Protein AF-A0AAE9DRL1-F1 (afdb_monomer)

Sequence (197 aa):
MSTELSPGSKYTLPNSNISITAVGLTSPPLQVHSSTFISDKRVEKVFKKDAEDFNCQFDQSLCKFEGFATEVNCQCRNLKMKDYKKKNLLPMKGIHHEVRIINNHIATVAVQDTLVALQVEIRNSTISRMTTVQKCEARQQGDLIGCQSCFEGGSVSIQCSAKKPMKALLHCRVFDTILQCDPFGPVRTHQPNQDRP

Foldseek 3Di:
DDPDQDAPDWDDDPPFQKIKHFPDKDDDDDPDDDDDDDDPDDDDDQPVVCVVVVVDDDDPPQWDWDDDDPDIDIDGPDDDVVVVCVPDDPQDDFQQWTFHADPNDTDIGGPADMDTDMDMDGPPDDDDDDDDDWDKDKDWDDDWDDDAPDRRAIKTKIFIATCAWDWDWDDDPVDIGIDTHHNVRPIDIHGDDDDDD

pLDDT: mean 74.64, std 12.39, range [31.33, 89.69]

Secondary structure (DSSP, 8-state):
------BT-EEEPTTSSEEEEEEEEEPPPP---------SS--SSS-HHHHHTT-S---TTSEEEEEETTEEEEEE----HHHHHHHSPSSEE-SSEEEEEETTEEEEEE-SPPEEEEEEEESS-----------EEEEEEEEEEE-SSSSS-EEEEEEEEESS-EEEEEE-SS-EEEEEEBTT--EEEE-------

Solvent-accessible surface area (backbone atoms only — not comparable to full-atom values): 12804 Å² total; per-residue (Å²): 135,85,88,76,77,48,76,74,45,78,45,67,46,84,100,53,59,39,31,43,23,32,72,41,77,52,62,78,83,79,90,77,73,94,79,86,85,88,66,97,65,93,78,82,97,67,56,72,61,31,69,74,70,62,70,63,93,72,68,81,81,45,49,48,78,50,77,54,97,95,44,73,48,77,52,62,77,74,80,62,64,70,59,53,56,70,76,65,48,80,68,38,69,40,78,51,33,34,39,34,78,53,96,93,36,86,41,79,42,78,72,59,84,65,49,72,44,71,47,77,50,66,56,97,66,84,88,80,86,85,79,81,90,78,69,70,52,75,43,80,47,82,67,80,46,74,44,83,85,47,73,66,30,26,33,32,30,36,29,20,28,14,91,54,78,43,78,44,80,47,79,51,101,85,50,75,49,78,44,71,20,28,66,81,31,63,75,40,79,42,59,55,81,69,83,80,134

Structure (mmCIF, N/CA/C/O backbone):
data_AF-A0AAE9DRL1-F1
#
_entry.id   AF-A0AAE9DRL1-F1
#
loop_
_atom_site.group_PDB
_atom_site.id
_atom_site.type_symbol
_atom_site.label_atom_id
_atom_site.label_alt_id
_atom_site.label_comp_id
_atom_site.label_asym_id
_atom_site.label_entity_id
_atom_site.label_seq_id
_atom_site.pdbx_PDB_ins_code
_atom_site.Cartn_x
_atom_site.Cartn_y
_atom_site.Cartn_z
_atom_site.occupancy
_atom_site.B_iso_or_equiv
_atom_site.auth_seq_id
_atom_site.auth_comp_id
_atom_site.auth_asym_id
_atom_site.auth_atom_id
_atom_site.pdbx_PDB_model_num
ATOM 1 N N . MET A 1 1 ? 4.418 -0.957 31.026 1.00 31.33 1 MET A N 1
ATOM 2 C CA . MET A 1 1 ? 3.551 -2.149 30.916 1.00 31.33 1 MET A CA 1
ATOM 3 C C . MET A 1 1 ? 2.879 -2.087 29.557 1.00 31.33 1 MET A C 1
ATOM 5 O O . MET A 1 1 ? 2.081 -1.180 29.363 1.00 31.33 1 MET A O 1
ATOM 9 N N . SER A 1 2 ? 3.258 -2.933 28.595 1.00 34.66 2 SER A N 1
ATOM 10 C CA . SER A 1 2 ? 2.524 -3.007 27.328 1.00 34.66 2 SER A CA 1
ATOM 11 C C . SER A 1 2 ? 1.304 -3.911 27.519 1.00 34.66 2 SER A C 1
ATOM 13 O O . SER A 1 2 ? 1.403 -5.036 28.002 1.00 34.66 2 SER A O 1
ATOM 15 N N . THR A 1 3 ? 0.127 -3.382 27.205 1.00 53.88 3 THR A N 1
ATOM 16 C CA . THR A 1 3 ? -1.128 -4.130 27.072 1.00 53.88 3 THR A CA 1
ATOM 17 C C . THR A 1 3 ? -1.180 -4.738 25.676 1.00 53.88 3 THR A C 1
ATOM 19 O O . THR A 1 3 ? -1.964 -4.307 24.832 1.00 53.88 3 THR A O 1
ATOM 22 N N . GLU A 1 4 ? -0.289 -5.684 25.390 1.00 57.06 4 GLU A N 1
ATOM 23 C CA . GLU A 1 4 ? -0.370 -6.444 24.144 1.00 57.06 4 GLU A CA 1
ATOM 24 C C . GLU A 1 4 ? -1.363 -7.593 24.320 1.00 57.06 4 GLU A C 1
ATOM 26 O O . GLU A 1 4 ? -1.142 -8.531 25.085 1.00 57.06 4 GLU A O 1
ATOM 31 N N . LEU A 1 5 ? -2.496 -7.491 23.623 1.00 60.03 5 LEU A N 1
ATOM 32 C CA . LEU A 1 5 ? -3.467 -8.572 23.506 1.00 60.03 5 LEU A CA 1
ATOM 33 C C . LEU A 1 5 ? -2.967 -9.541 22.433 1.00 60.03 5 LEU A C 1
ATOM 35 O O . LEU A 1 5 ? -3.101 -9.276 21.239 1.00 60.03 5 LEU A O 1
ATOM 39 N N . SER A 1 6 ? -2.379 -10.659 22.852 1.00 68.94 6 SER A N 1
ATOM 40 C CA . SER A 1 6 ? -2.062 -11.764 21.947 1.00 68.94 6 SER A CA 1
ATOM 41 C C . SER A 1 6 ? -3.315 -12.610 21.673 1.00 6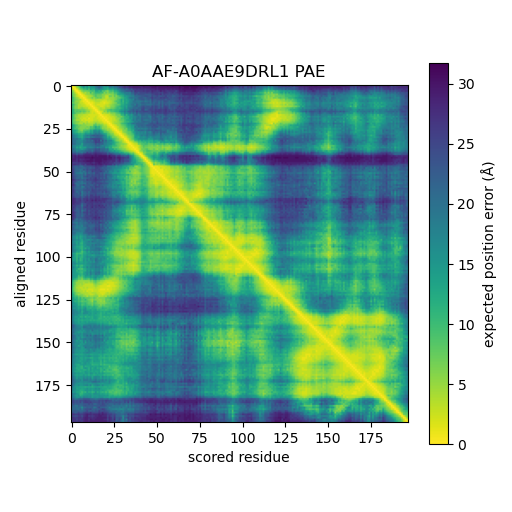8.94 6 SER A C 1
ATOM 43 O O . SER A 1 6 ? -4.121 -12.822 22.588 1.00 68.94 6 SER A O 1
ATOM 45 N N . PRO A 1 7 ? -3.518 -13.095 20.431 1.00 71.12 7 PRO A N 1
ATOM 46 C CA . PRO A 1 7 ? -4.640 -13.974 20.116 1.00 71.12 7 PRO A CA 1
ATOM 47 C C . PRO A 1 7 ? -4.681 -15.197 21.042 1.00 71.12 7 PRO A C 1
ATOM 49 O O . PRO A 1 7 ? -3.664 -15.852 21.255 1.00 71.12 7 PRO A O 1
ATOM 52 N N . GLY A 1 8 ? -5.854 -15.492 21.602 1.00 73.12 8 GLY A N 1
ATOM 53 C CA . GLY A 1 8 ? -6.079 -16.605 22.530 1.00 73.12 8 GLY A CA 1
ATOM 54 C C . GLY A 1 8 ? -5.712 -16.332 23.994 1.00 73.12 8 GLY A C 1
ATOM 55 O O . GLY A 1 8 ? -6.096 -17.115 24.861 1.00 73.12 8 GLY A O 1
ATOM 56 N N . SER A 1 9 ? -5.039 -15.221 24.305 1.00 81.19 9 SER A N 1
ATOM 57 C CA . SER A 1 9 ? -4.687 -14.868 25.685 1.00 81.19 9 SER A CA 1
ATOM 58 C C . SER A 1 9 ? -5.809 -14.092 26.370 1.00 81.19 9 SER A C 1
ATOM 60 O O . SER A 1 9 ? -6.255 -13.047 25.889 1.00 81.19 9 SER A O 1
ATOM 62 N N . LYS A 1 10 ? -6.246 -14.586 27.532 1.00 81.31 10 LYS A N 1
ATOM 63 C CA . LYS A 1 10 ? -7.269 -13.943 28.362 1.00 81.31 10 LYS A CA 1
ATOM 64 C C . LYS A 1 10 ? -6.649 -12.837 29.217 1.00 81.31 10 LYS A C 1
ATOM 66 O O . LYS A 1 10 ? -5.810 -13.109 30.072 1.00 81.31 10 LYS A O 1
ATOM 71 N N . TYR A 1 11 ? -7.109 -11.604 29.032 1.00 83.56 11 TYR A N 1
ATOM 72 C CA . TYR A 1 11 ? -6.726 -10.446 29.835 1.00 83.56 11 TYR A CA 1
ATOM 73 C C . TYR A 1 11 ? -7.862 -10.047 30.780 1.00 83.56 11 TYR A C 1
ATOM 75 O O . TYR A 1 11 ? -8.957 -9.714 30.330 1.00 83.56 11 TYR A O 1
ATOM 83 N N . THR A 1 12 ? -7.617 -10.062 32.090 1.00 82.69 12 THR A N 1
ATOM 84 C CA . THR A 1 12 ? -8.596 -9.611 33.092 1.00 82.69 12 THR A CA 1
ATOM 85 C C . THR A 1 12 ? -8.378 -8.138 33.400 1.00 82.69 12 THR A C 1
ATOM 87 O O . THR A 1 12 ? -7.278 -7.732 33.772 1.00 82.69 12 THR A O 1
ATOM 90 N N . LEU A 1 13 ? -9.432 -7.339 33.248 1.00 82.50 13 LEU A N 1
ATOM 91 C CA . LEU A 1 13 ? -9.395 -5.913 33.546 1.00 82.50 13 LEU A CA 1
ATOM 92 C C . LEU A 1 13 ? -9.188 -5.702 35.061 1.00 82.50 13 LEU A C 1
ATOM 94 O O . LEU A 1 13 ? -9.907 -6.322 35.854 1.00 82.50 13 LEU A O 1
ATOM 98 N N . PRO A 1 14 ? -8.251 -4.827 35.479 1.00 82.06 14 PRO A N 1
ATOM 99 C CA . PRO A 1 14 ? -7.981 -4.569 36.891 1.00 82.06 14 PRO A CA 1
ATOM 100 C C . PRO A 1 14 ? -9.251 -4.172 37.646 1.00 82.06 14 PRO A C 1
ATOM 102 O O . PRO A 1 14 ? -10.046 -3.378 37.146 1.00 82.06 14 PRO A O 1
ATOM 105 N N . ASN A 1 15 ? -9.425 -4.701 38.860 1.00 79.75 15 ASN A N 1
ATOM 106 C CA . ASN A 1 15 ? -10.562 -4.397 39.739 1.00 79.75 15 ASN A CA 1
ATOM 107 C C . ASN A 1 15 ? -11.942 -4.657 39.103 1.00 79.75 15 ASN A C 1
ATOM 109 O O . ASN A 1 15 ? -12.917 -3.986 39.439 1.00 79.75 15 ASN A O 1
ATOM 113 N N . SER A 1 16 ? -12.043 -5.622 38.184 1.00 81.44 16 SER A N 1
ATOM 114 C CA . SER A 1 16 ? -13.310 -5.992 37.556 1.00 81.44 16 SER A CA 1
ATOM 115 C C . SER A 1 16 ? -13.435 -7.505 37.365 1.00 81.44 16 SER A C 1
ATOM 117 O O . SER A 1 16 ? -12.439 -8.219 37.261 1.00 81.44 16 SER A O 1
ATOM 119 N N . ASN A 1 17 ? -14.672 -7.986 37.242 1.00 83.56 17 ASN A N 1
ATOM 120 C CA . ASN A 1 17 ? -14.981 -9.376 36.886 1.00 83.56 17 ASN A CA 1
ATOM 121 C C . ASN A 1 17 ? -15.077 -9.580 35.365 1.00 83.56 17 ASN A C 1
ATOM 123 O O . ASN A 1 17 ? -15.806 -10.459 34.896 1.00 83.56 17 ASN A O 1
ATOM 127 N N . ILE A 1 18 ? -14.396 -8.724 34.600 1.00 83.81 18 ILE A N 1
ATOM 128 C CA . ILE A 1 18 ? -14.451 -8.692 33.143 1.00 83.81 18 ILE A CA 1
ATOM 129 C C . ILE A 1 18 ? -13.113 -9.172 32.600 1.00 83.81 18 ILE A C 1
ATOM 131 O O . ILE A 1 18 ? -12.049 -8.657 32.954 1.00 83.81 18 ILE A O 1
ATOM 135 N N . SER A 1 19 ? -13.176 -10.131 31.689 1.00 85.38 19 SER A N 1
ATOM 136 C CA . SER A 1 19 ? -12.020 -10.594 30.941 1.00 85.38 19 SER A CA 1
ATOM 137 C C . SER A 1 19 ? -12.254 -10.460 29.444 1.00 85.38 19 SER A C 1
ATOM 139 O O . SER A 1 19 ? -13.349 -10.717 28.948 1.00 85.38 19 SER A O 1
ATOM 141 N N . ILE A 1 20 ? -11.208 -10.080 28.723 1.00 85.38 20 ILE A N 1
ATOM 142 C CA . ILE A 1 20 ? -11.211 -9.860 27.281 1.00 85.38 20 ILE A CA 1
ATOM 143 C C . ILE A 1 20 ? -10.187 -10.804 26.660 1.00 85.38 20 ILE A C 1
ATOM 145 O O . ILE A 1 20 ? -9.053 -10.885 27.123 1.00 85.38 20 ILE A O 1
ATOM 149 N N . THR A 1 21 ? -10.585 -11.510 25.609 1.00 83.31 21 THR A N 1
ATOM 150 C CA . THR A 1 21 ? -9.705 -12.376 24.820 1.00 83.31 21 THR A CA 1
ATOM 151 C C . THR A 1 21 ? -9.790 -11.944 23.364 1.00 83.31 21 THR A C 1
ATOM 153 O O . THR A 1 21 ? -10.887 -11.851 22.815 1.00 83.31 21 THR A O 1
ATOM 156 N N . ALA A 1 22 ? -8.654 -11.677 22.723 1.00 80.88 22 ALA A N 1
ATOM 157 C CA . ALA A 1 22 ? -8.626 -11.503 21.274 1.00 80.88 22 ALA A CA 1
ATOM 158 C C . ALA A 1 22 ? -8.774 -12.881 20.616 1.00 80.88 22 ALA A C 1
ATOM 160 O O . ALA A 1 22 ? -7.935 -13.753 20.825 1.00 80.88 22 ALA A O 1
ATOM 161 N N . VAL A 1 23 ? -9.849 -13.102 19.859 1.00 81.31 23 VAL A N 1
ATOM 162 C CA . VAL A 1 23 ? -10.170 -14.415 19.259 1.00 81.31 23 VAL A CA 1
ATOM 163 C C . VAL A 1 23 ? -9.897 -14.476 17.762 1.00 81.31 23 VAL A C 1
ATOM 165 O O . VAL A 1 23 ? -9.860 -15.556 17.185 1.00 81.31 23 VAL A O 1
ATOM 168 N N . GLY A 1 24 ? -9.669 -13.328 17.128 1.00 71.06 24 GLY A N 1
ATOM 169 C CA . GLY A 1 24 ? -9.336 -13.275 15.714 1.00 71.06 24 GLY A CA 1
ATOM 170 C C . GLY A 1 24 ? -8.818 -11.911 15.295 1.00 71.06 24 GLY A C 1
ATOM 171 O O . GLY A 1 24 ? -9.228 -10.879 15.828 1.00 71.06 24 GLY A O 1
ATOM 172 N N . LEU A 1 25 ? -7.920 -11.931 14.318 1.00 67.12 25 LEU A N 1
ATOM 173 C CA . LEU A 1 25 ? -7.442 -10.762 13.597 1.00 67.12 25 LEU A CA 1
ATOM 174 C C . LEU A 1 25 ? -7.811 -10.973 12.134 1.00 67.12 25 LEU A C 1
ATOM 176 O O . LEU A 1 25 ? -7.369 -11.947 11.527 1.00 67.12 25 LEU A O 1
ATOM 180 N N . THR A 1 26 ? -8.623 -10.083 11.574 1.00 64.75 26 THR A N 1
ATOM 181 C CA . THR A 1 26 ? -8.908 -10.088 10.139 1.00 64.75 26 THR A CA 1
ATOM 182 C C . THR A 1 26 ? -8.244 -8.859 9.535 1.00 64.75 26 THR A C 1
ATOM 184 O O . THR A 1 26 ? -8.711 -7.730 9.715 1.00 64.75 26 THR A O 1
ATOM 187 N N . SER A 1 27 ? -7.120 -9.065 8.855 1.00 59.62 27 SER A N 1
ATOM 188 C CA . SER A 1 27 ? -6.539 -8.059 7.971 1.00 59.62 27 SER A CA 1
ATOM 189 C C . SER A 1 27 ? -7.032 -8.326 6.550 1.00 59.62 27 SER A C 1
ATOM 191 O O . SER A 1 27 ? -6.971 -9.486 6.128 1.00 59.62 27 SER A O 1
ATOM 193 N N . PRO A 1 28 ? -7.478 -7.307 5.798 1.00 58.78 28 PRO A N 1
ATOM 194 C CA . PRO A 1 28 ? -7.717 -7.464 4.368 1.00 58.78 28 PRO A CA 1
ATOM 195 C C . PRO A 1 28 ? -6.473 -8.061 3.680 1.00 58.78 28 PRO A C 1
ATOM 197 O O . PRO A 1 28 ? -5.348 -7.829 4.138 1.00 58.78 28 PRO A O 1
ATOM 200 N N . PRO A 1 29 ? -6.627 -8.875 2.625 1.00 57.56 29 PRO A N 1
ATOM 201 C CA . PRO A 1 29 ? -5.483 -9.473 1.952 1.00 57.56 29 PRO A CA 1
ATOM 202 C C . PRO A 1 29 ? -4.556 -8.379 1.411 1.00 57.56 29 PRO A C 1
ATOM 204 O O . PRO A 1 29 ? -4.998 -7.421 0.779 1.00 57.56 29 PRO A O 1
ATOM 207 N N . LEU A 1 30 ? -3.252 -8.521 1.661 1.00 58.84 30 LEU A N 1
ATOM 208 C CA . LEU A 1 30 ? -2.262 -7.681 1.001 1.00 58.84 30 LEU A CA 1
ATOM 209 C C . LEU A 1 30 ? -2.144 -8.141 -0.447 1.00 58.84 30 LEU A C 1
ATOM 211 O O . LEU A 1 30 ? -1.806 -9.294 -0.713 1.00 58.84 30 LEU A O 1
ATOM 215 N N . GLN A 1 31 ? -2.386 -7.228 -1.379 1.00 55.75 31 GLN A N 1
ATOM 216 C CA . GLN A 1 31 ? -2.086 -7.468 -2.781 1.00 55.75 31 GLN A CA 1
ATOM 217 C C . GLN A 1 31 ? -0.578 -7.371 -2.976 1.00 55.75 31 GLN A C 1
ATOM 219 O O . GLN A 1 31 ? -0.011 -6.279 -3.030 1.00 55.75 31 GLN A O 1
ATOM 224 N N . VAL A 1 32 ? 0.084 -8.525 -2.989 1.00 56.28 32 VAL A N 1
ATOM 225 C CA . VAL A 1 32 ? 1.527 -8.610 -3.200 1.00 56.28 32 VAL A CA 1
ATOM 226 C C . VAL A 1 32 ? 1.766 -9.099 -4.622 1.00 56.28 32 VAL A C 1
ATOM 228 O O . VAL A 1 32 ? 1.473 -10.244 -4.955 1.00 56.28 32 VAL A O 1
ATOM 231 N N . HIS A 1 33 ? 2.303 -8.222 -5.465 1.00 61.50 33 HIS A N 1
ATOM 232 C CA . HIS A 1 33 ? 2.839 -8.598 -6.770 1.00 61.50 33 HIS A CA 1
ATOM 233 C C . HIS A 1 33 ? 4.326 -8.942 -6.645 1.00 61.50 33 HIS A C 1
ATOM 235 O O . HIS A 1 33 ? 4.999 -8.508 -5.708 1.00 61.50 33 HIS A O 1
ATOM 241 N N . SER A 1 34 ? 4.859 -9.718 -7.592 1.00 62.00 34 SER A N 1
ATOM 242 C CA . SER A 1 34 ? 6.292 -10.013 -7.641 1.00 62.00 34 SER A CA 1
ATOM 243 C C . SER A 1 34 ? 7.103 -8.718 -7.728 1.00 62.00 34 SER A C 1
ATOM 245 O O . SER A 1 34 ? 6.868 -7.886 -8.603 1.00 62.00 34 SER A O 1
ATOM 247 N N . SER A 1 35 ? 8.070 -8.557 -6.827 1.00 67.31 35 SER A N 1
ATOM 248 C CA . SER A 1 35 ? 8.917 -7.368 -6.739 1.00 67.31 35 SER A CA 1
ATOM 249 C C . SER A 1 35 ? 10.393 -7.741 -6.818 1.00 67.31 35 SER A C 1
ATOM 251 O O . SER A 1 35 ? 10.827 -8.714 -6.201 1.00 67.31 35 SER A O 1
ATOM 253 N N . THR A 1 36 ? 11.181 -6.928 -7.518 1.00 75.12 36 THR A N 1
ATOM 254 C CA . THR A 1 36 ? 12.644 -7.044 -7.553 1.00 75.12 36 THR A CA 1
ATOM 255 C C . THR A 1 36 ? 13.262 -5.879 -6.793 1.00 75.12 36 THR A C 1
ATOM 257 O O . THR A 1 36 ? 12.954 -4.721 -7.069 1.00 75.12 36 THR A O 1
ATOM 260 N N . PHE A 1 37 ? 14.155 -6.179 -5.851 1.00 74.94 37 PHE A N 1
ATOM 261 C CA . PHE A 1 37 ? 14.850 -5.169 -5.059 1.00 74.94 37 PHE A CA 1
ATOM 262 C C . PHE A 1 37 ? 16.282 -4.993 -5.547 1.00 74.94 37 PHE A C 1
ATOM 264 O O . PHE A 1 37 ? 17.020 -5.963 -5.705 1.00 74.94 37 PHE A O 1
ATOM 271 N N . ILE A 1 38 ? 16.681 -3.741 -5.756 1.00 74.62 38 ILE A N 1
ATOM 272 C CA . ILE A 1 38 ? 18.050 -3.394 -6.131 1.00 74.62 38 ILE A CA 1
ATOM 273 C C . ILE A 1 38 ? 18.774 -2.939 -4.867 1.00 74.62 38 ILE A C 1
ATOM 275 O O . ILE A 1 38 ? 18.471 -1.886 -4.309 1.00 74.62 38 ILE A O 1
ATOM 279 N N . SER A 1 39 ? 19.747 -3.730 -4.427 1.00 70.44 39 SER A N 1
ATOM 280 C CA . SER A 1 39 ? 20.651 -3.357 -3.341 1.00 70.44 39 SER A CA 1
ATOM 281 C C . SER A 1 39 ? 21.916 -2.723 -3.913 1.00 70.44 39 SER A C 1
ATOM 283 O O . SER A 1 39 ? 22.503 -3.240 -4.861 1.00 70.44 39 SER A O 1
ATOM 285 N N . ASP A 1 40 ? 22.387 -1.629 -3.307 1.00 65.12 40 ASP A N 1
ATOM 286 C CA . ASP A 1 40 ? 23.735 -1.104 -3.592 1.00 65.12 40 ASP A CA 1
ATOM 287 C C . ASP A 1 40 ? 24.841 -1.991 -2.988 1.00 65.12 40 ASP A C 1
ATOM 289 O O . ASP A 1 40 ? 26.028 -1.841 -3.279 1.00 65.12 40 ASP A O 1
ATOM 293 N N . LYS A 1 41 ? 24.453 -2.940 -2.127 1.00 55.91 41 LYS A N 1
ATOM 294 C CA . LYS A 1 41 ? 25.345 -3.912 -1.500 1.00 55.91 41 LYS A CA 1
ATOM 295 C C . LYS A 1 41 ? 25.202 -5.273 -2.183 1.00 55.91 41 LYS A C 1
ATOM 297 O O . LYS A 1 41 ? 24.132 -5.877 -2.164 1.00 55.91 41 LYS A O 1
ATOM 302 N N . ARG A 1 42 ? 26.321 -5.713 -2.768 1.00 47.28 42 ARG A N 1
ATOM 303 C CA . ARG A 1 42 ? 26.570 -6.986 -3.466 1.00 47.28 42 ARG A CA 1
ATOM 304 C C . ARG A 1 42 ? 26.039 -8.210 -2.714 1.00 47.28 42 ARG A C 1
ATOM 306 O O . ARG A 1 42 ? 26.676 -8.636 -1.759 1.00 47.28 42 ARG A O 1
ATOM 313 N N . VAL A 1 43 ? 24.976 -8.812 -3.236 1.00 43.06 43 VAL A N 1
ATOM 314 C CA . VAL A 1 43 ? 24.605 -10.236 -3.124 1.00 43.06 43 VAL A CA 1
ATOM 315 C C . VAL A 1 43 ? 23.727 -10.466 -4.372 1.00 43.06 43 VAL A C 1
ATOM 317 O O . VAL A 1 43 ? 22.794 -9.699 -4.558 1.00 43.06 43 VAL A O 1
ATOM 320 N N . GLU A 1 44 ? 23.965 -11.328 -5.360 1.00 45.66 44 GLU A N 1
ATOM 321 C CA . GLU A 1 44 ? 24.704 -12.584 -5.514 1.00 45.66 44 GLU A CA 1
ATOM 322 C C . GLU A 1 44 ? 24.986 -12.789 -7.032 1.00 45.66 44 GLU A C 1
ATOM 324 O O . GLU A 1 44 ? 24.186 -12.374 -7.868 1.00 45.66 44 GLU A O 1
ATOM 329 N N . LYS A 1 45 ? 26.098 -13.460 -7.379 1.00 48.09 45 LYS A N 1
ATOM 330 C CA . LYS A 1 45 ? 26.424 -14.096 -8.687 1.00 48.09 45 LYS A CA 1
ATOM 331 C C . LYS A 1 45 ? 26.692 -13.261 -9.959 1.00 48.09 45 LYS A C 1
ATOM 333 O O . LYS A 1 45 ? 26.743 -13.833 -11.041 1.00 48.09 45 LYS A O 1
ATOM 338 N N . VAL A 1 46 ? 27.021 -11.978 -9.845 1.00 55.44 46 VAL A N 1
ATOM 339 C CA . VAL A 1 46 ? 27.889 -11.285 -10.825 1.00 55.44 46 VAL A CA 1
ATOM 340 C C . VAL A 1 46 ? 28.944 -10.550 -10.009 1.00 55.44 46 VAL A C 1
ATOM 342 O O . VAL A 1 46 ? 28.589 -9.766 -9.118 1.00 55.44 46 VAL A O 1
ATOM 345 N N . PHE A 1 47 ? 30.237 -10.838 -10.204 1.00 69.19 47 PHE A N 1
ATOM 346 C CA . PHE A 1 47 ? 31.255 -10.080 -9.477 1.00 69.19 47 PHE A CA 1
ATOM 347 C C . PHE A 1 47 ? 31.125 -8.618 -9.905 1.00 69.19 47 PHE A C 1
ATOM 349 O O . PHE A 1 47 ? 30.944 -8.329 -11.079 1.00 69.19 47 PHE A O 1
ATOM 356 N N . LYS A 1 48 ? 31.229 -7.665 -8.967 1.00 71.75 48 LYS A N 1
ATOM 357 C CA . LYS A 1 48 ? 31.217 -6.223 -9.302 1.00 71.75 48 LYS A CA 1
ATOM 358 C C . LYS A 1 48 ? 32.154 -5.910 -10.476 1.00 71.75 48 LYS A C 1
ATOM 360 O O . LYS A 1 48 ? 31.824 -5.078 -11.305 1.00 71.75 48 LYS A O 1
ATOM 365 N N . LYS A 1 49 ? 33.269 -6.639 -10.535 1.00 77.81 49 LYS A N 1
ATOM 366 C CA . LYS A 1 49 ? 34.247 -6.587 -11.607 1.00 77.81 49 LYS A CA 1
ATOM 367 C C . LYS A 1 49 ? 33.686 -7.027 -12.963 1.00 77.81 49 LYS A C 1
ATOM 369 O O . LYS A 1 49 ? 33.893 -6.316 -13.924 1.00 77.81 49 LYS A O 1
ATOM 374 N N . ASP A 1 50 ? 32.905 -8.103 -13.043 1.00 81.25 50 ASP A N 1
ATOM 375 C CA . ASP A 1 50 ? 32.254 -8.513 -14.296 1.00 81.25 50 ASP A CA 1
ATOM 376 C C . ASP A 1 50 ? 31.278 -7.443 -14.807 1.00 81.25 50 ASP A C 1
ATOM 378 O O . ASP A 1 50 ? 31.205 -7.193 -16.004 1.00 81.25 50 ASP A O 1
ATOM 382 N N . ALA A 1 51 ? 30.561 -6.761 -13.908 1.00 75.94 51 ALA A N 1
ATOM 383 C CA . ALA A 1 51 ? 29.688 -5.651 -14.290 1.00 75.94 51 ALA A CA 1
ATOM 384 C C . ALA A 1 51 ? 30.471 -4.399 -14.734 1.00 75.94 51 ALA A C 1
ATOM 386 O O . ALA A 1 51 ? 30.017 -3.686 -15.625 1.00 75.94 51 ALA A O 1
ATOM 387 N N . GLU A 1 52 ? 31.624 -4.124 -14.116 1.00 79.38 52 GLU A N 1
ATOM 388 C CA . GLU A 1 52 ? 32.541 -3.039 -14.503 1.00 79.38 52 GLU A CA 1
ATOM 389 C C . GLU A 1 52 ? 33.237 -3.327 -15.844 1.00 79.38 52 GLU A C 1
ATOM 391 O O . GLU A 1 52 ? 33.354 -2.429 -16.676 1.00 79.38 52 GLU A O 1
ATOM 396 N N . ASP A 1 53 ? 33.622 -4.584 -16.066 1.00 85.56 53 ASP A N 1
ATOM 397 C CA . ASP A 1 53 ? 34.347 -5.073 -17.243 1.00 85.56 53 ASP A CA 1
ATOM 398 C C . ASP A 1 53 ? 33.399 -5.555 -18.365 1.00 85.56 53 ASP A C 1
ATOM 400 O O . ASP A 1 53 ? 33.855 -6.027 -19.404 1.00 85.56 53 ASP A O 1
ATOM 404 N N . PHE A 1 54 ? 32.078 -5.445 -18.174 1.00 80.06 54 PHE A N 1
ATOM 405 C CA . PHE A 1 54 ? 31.035 -5.920 -19.098 1.00 80.06 54 PHE A CA 1
ATOM 406 C C . PHE A 1 54 ? 31.129 -7.419 -19.459 1.00 80.06 54 PHE A C 1
ATOM 408 O O . PHE A 1 54 ? 30.649 -7.847 -20.508 1.00 80.06 54 PHE A O 1
ATOM 415 N N . ASN A 1 55 ? 31.667 -8.244 -18.560 1.00 83.69 55 ASN A N 1
ATOM 416 C CA . ASN A 1 55 ? 31.688 -9.706 -18.660 1.00 83.69 55 ASN A CA 1
ATOM 417 C C . ASN A 1 55 ? 30.338 -10.317 -18.226 1.00 83.69 55 ASN A C 1
ATOM 419 O O . ASN A 1 55 ? 30.255 -11.147 -17.321 1.00 83.69 55 ASN A O 1
ATOM 423 N N . CYS A 1 56 ? 29.254 -9.850 -18.844 1.00 80.00 56 CYS A N 1
ATOM 424 C CA . CYS A 1 56 ? 27.880 -10.235 -18.528 1.00 80.00 56 CYS A CA 1
ATOM 425 C C . CYS A 1 56 ? 27.209 -10.897 -19.734 1.00 80.00 56 CYS A C 1
ATOM 427 O O . CYS A 1 56 ? 27.561 -10.647 -20.886 1.00 80.00 56 CYS A O 1
ATOM 429 N N . GLN A 1 57 ? 26.178 -11.701 -19.477 1.00 83.00 57 GLN A N 1
ATOM 430 C CA . GLN A 1 57 ? 25.312 -12.197 -20.540 1.00 83.00 57 GLN A CA 1
ATOM 431 C C . GLN A 1 57 ? 24.311 -11.103 -20.932 1.00 83.00 57 GLN A C 1
ATOM 433 O O . GLN A 1 57 ? 23.453 -10.727 -20.133 1.00 83.00 57 GLN A O 1
ATOM 438 N N . PHE A 1 58 ? 24.420 -10.596 -22.160 1.00 81.50 58 PHE A N 1
ATOM 439 C CA . PHE A 1 58 ? 23.489 -9.615 -22.718 1.00 81.50 58 PHE A CA 1
ATOM 440 C C . PHE A 1 58 ? 22.542 -10.271 -23.720 1.00 81.50 58 PHE A C 1
ATOM 442 O O . PHE A 1 58 ? 22.917 -11.200 -24.436 1.00 81.50 58 PHE A O 1
ATOM 449 N N . ASP A 1 59 ? 21.316 -9.758 -23.788 1.00 80.75 59 ASP A N 1
ATOM 450 C CA . ASP A 1 59 ? 20.381 -10.121 -24.847 1.00 80.75 59 ASP A CA 1
ATOM 451 C C . ASP A 1 59 ? 20.915 -9.620 -26.199 1.00 80.75 59 ASP A C 1
ATOM 453 O O . ASP A 1 59 ? 21.276 -8.450 -26.345 1.00 80.75 59 ASP A O 1
ATOM 457 N N . GLN A 1 60 ? 20.952 -10.500 -27.199 1.00 80.88 60 GLN A N 1
ATOM 458 C CA . GLN A 1 60 ? 21.440 -10.173 -28.542 1.00 80.88 60 GLN A CA 1
ATOM 459 C C . GLN A 1 60 ? 20.590 -9.097 -29.239 1.00 80.88 60 GLN A C 1
ATOM 461 O O . GLN A 1 60 ? 21.075 -8.415 -30.137 1.00 80.88 60 GLN A O 1
ATOM 466 N N . SER A 1 61 ? 19.342 -8.904 -28.809 1.00 83.31 61 SER A N 1
ATOM 467 C CA . SER A 1 61 ? 18.429 -7.877 -29.318 1.00 83.31 61 SER A CA 1
ATOM 468 C C . SER A 1 61 ? 18.581 -6.503 -28.650 1.00 83.31 61 SER A C 1
ATOM 470 O O . SER A 1 61 ? 17.900 -5.550 -29.045 1.00 83.31 61 SER A O 1
ATOM 472 N N . LEU A 1 62 ? 19.473 -6.370 -27.658 1.00 82.69 62 LEU A N 1
ATOM 473 C CA . LEU A 1 62 ? 19.678 -5.126 -26.907 1.00 82.69 62 LEU A CA 1
ATOM 474 C C . LEU A 1 62 ? 20.155 -3.973 -27.802 1.00 82.69 62 LEU A C 1
ATOM 476 O O . LEU A 1 62 ? 19.769 -2.818 -27.591 1.00 82.69 62 LEU A O 1
ATOM 480 N N . CYS A 1 63 ? 20.977 -4.295 -28.801 1.00 84.94 63 CYS A N 1
ATOM 481 C CA . CYS A 1 63 ? 21.553 -3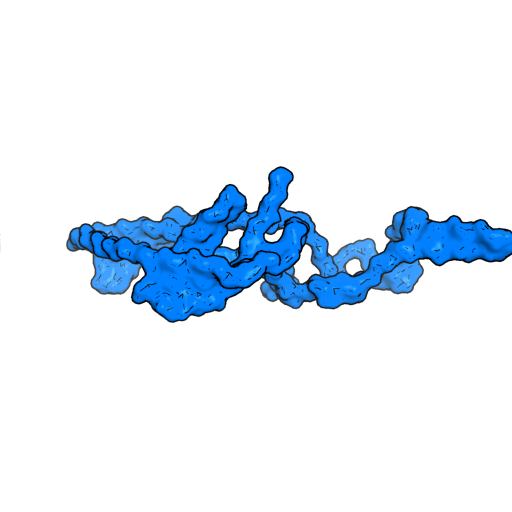.352 -29.748 1.00 84.94 63 CYS A CA 1
ATOM 482 C C . CYS A 1 63 ? 21.112 -3.674 -31.172 1.00 84.94 63 CYS A C 1
ATOM 484 O O . CYS A 1 63 ? 21.156 -4.821 -31.611 1.00 84.94 63 CYS A O 1
ATOM 486 N N . LYS A 1 64 ? 20.705 -2.638 -31.903 1.00 87.44 64 LYS A N 1
ATOM 487 C CA . LYS A 1 64 ? 20.409 -2.713 -33.332 1.00 87.44 64 LYS A CA 1
ATOM 488 C C . LYS A 1 64 ? 21.522 -2.047 -34.116 1.00 87.44 64 LYS A C 1
ATOM 490 O O . LYS A 1 64 ? 21.958 -0.958 -33.754 1.00 87.44 64 LYS A O 1
ATOM 495 N N . PHE A 1 65 ? 21.941 -2.699 -35.191 1.00 87.19 65 PHE A N 1
ATOM 496 C CA . PHE A 1 65 ? 22.977 -2.206 -36.083 1.00 87.19 65 PHE A CA 1
ATOM 497 C C . PHE A 1 65 ? 22.354 -1.905 -37.441 1.00 87.19 65 PHE A C 1
ATOM 499 O O . PHE A 1 65 ? 21.753 -2.785 -38.055 1.00 87.19 65 PHE A O 1
ATOM 506 N N . GLU A 1 66 ? 22.491 -0.667 -37.898 1.00 87.12 66 GLU A N 1
ATOM 507 C CA . GLU A 1 66 ? 22.033 -0.216 -39.209 1.00 87.12 66 GLU A CA 1
ATOM 508 C C . GLU A 1 66 ? 23.253 0.263 -39.999 1.00 87.12 66 GLU A C 1
ATOM 510 O O . GLU A 1 66 ? 23.922 1.221 -39.612 1.00 87.12 66 GLU A O 1
ATOM 515 N N . GLY A 1 67 ? 23.587 -0.453 -41.072 1.00 83.56 67 GLY A N 1
ATOM 516 C CA . GLY A 1 67 ? 24.706 -0.115 -41.950 1.00 83.56 67 GLY A CA 1
ATOM 517 C C . GLY A 1 67 ? 24.272 0.794 -43.096 1.00 83.56 67 GLY A C 1
ATOM 518 O O . GLY A 1 67 ? 23.266 0.521 -43.752 1.00 83.56 67 GLY A O 1
ATOM 519 N N . PHE A 1 68 ? 25.053 1.837 -43.371 1.00 78.44 68 PHE A N 1
ATOM 520 C CA . PHE A 1 68 ? 24.903 2.691 -44.544 1.00 78.44 68 PHE A CA 1
ATOM 521 C C . PHE A 1 68 ? 26.270 2.990 -45.174 1.00 78.44 68 PHE A C 1
ATOM 523 O O . PHE A 1 68 ? 27.128 3.623 -44.565 1.00 78.44 68 PHE A O 1
ATOM 530 N N . ALA A 1 69 ? 26.467 2.542 -46.419 1.00 83.81 69 ALA A N 1
ATOM 531 C CA . ALA A 1 69 ? 27.734 2.635 -47.150 1.00 83.81 69 ALA A CA 1
ATOM 532 C C . ALA A 1 69 ? 28.927 2.073 -46.345 1.00 83.81 69 ALA A C 1
ATOM 534 O O . ALA A 1 69 ? 29.025 0.861 -46.168 1.00 83.81 69 ALA A O 1
ATOM 535 N N . THR A 1 70 ? 29.831 2.933 -45.873 1.00 86.88 70 THR A N 1
ATOM 536 C CA . THR A 1 70 ? 31.010 2.562 -45.069 1.00 86.88 70 THR A CA 1
ATOM 537 C C . THR A 1 70 ? 30.818 2.799 -43.570 1.00 86.88 70 THR A C 1
ATOM 539 O O . THR A 1 70 ? 31.766 2.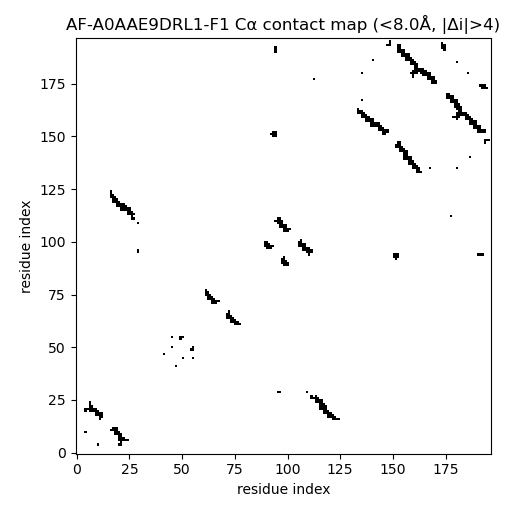642 -42.804 1.00 86.88 70 THR A O 1
ATOM 542 N N . GLU A 1 71 ? 29.624 3.208 -43.145 1.00 80.19 71 GLU A N 1
ATOM 543 C CA . GLU A 1 71 ? 29.299 3.523 -41.757 1.00 80.19 71 GLU A CA 1
ATOM 544 C C . GLU A 1 71 ? 28.320 2.494 -41.183 1.00 80.19 71 GLU A C 1
ATOM 546 O O . GLU A 1 71 ? 27.411 2.018 -41.862 1.00 80.19 71 GLU A O 1
ATOM 551 N N . VAL A 1 72 ? 28.501 2.145 -39.910 1.00 87.31 72 VAL A N 1
ATOM 552 C CA . VAL A 1 72 ? 27.570 1.297 -39.161 1.00 87.31 72 VAL A CA 1
ATOM 553 C C . VAL A 1 72 ? 27.127 2.063 -37.926 1.00 87.31 72 VAL A C 1
ATOM 555 O O . VAL A 1 72 ? 27.939 2.369 -37.054 1.00 87.31 72 VAL A O 1
ATOM 558 N N . ASN A 1 73 ? 25.831 2.346 -37.839 1.00 87.31 73 ASN A N 1
ATOM 559 C CA . ASN A 1 73 ? 25.222 2.960 -36.671 1.00 87.31 73 ASN A CA 1
ATOM 560 C C . ASN A 1 73 ? 24.747 1.871 -35.703 1.00 87.31 73 ASN A C 1
ATOM 562 O O . ASN A 1 73 ? 23.999 0.975 -36.093 1.00 87.31 73 ASN A O 1
ATOM 566 N N . CYS A 1 74 ? 25.155 1.954 -34.437 1.00 86.69 74 CYS A N 1
ATOM 567 C CA . CYS A 1 74 ? 24.711 1.049 -33.381 1.00 86.69 74 CYS A CA 1
ATOM 568 C C . CYS A 1 74 ? 23.815 1.794 -32.390 1.00 86.69 74 CYS A C 1
ATOM 570 O O . CYS A 1 74 ? 24.239 2.751 -31.742 1.00 86.69 74 CYS A O 1
ATOM 572 N N . GLN A 1 75 ? 22.581 1.322 -32.233 1.00 86.00 75 GLN A N 1
ATOM 573 C CA . GLN A 1 75 ? 21.615 1.861 -31.284 1.00 86.00 75 GLN A CA 1
ATOM 574 C C . GLN A 1 75 ? 21.237 0.800 -30.253 1.00 86.00 75 GLN A C 1
ATOM 576 O O . GLN A 1 75 ? 20.501 -0.143 -30.546 1.00 86.00 75 GLN A O 1
ATOM 581 N N . CYS A 1 76 ? 21.703 0.982 -29.019 1.00 83.44 76 CYS A N 1
ATOM 582 C CA . CYS A 1 76 ? 21.360 0.117 -27.894 1.00 83.44 76 CYS A CA 1
ATOM 583 C C . CYS A 1 76 ? 20.253 0.733 -27.037 1.00 83.44 76 CYS A C 1
ATOM 585 O O . CYS A 1 76 ? 20.361 1.877 -26.582 1.00 83.44 76 CYS A O 1
ATOM 587 N N . ARG A 1 77 ? 19.197 -0.037 -26.758 1.00 78.00 77 ARG A N 1
ATOM 588 C CA . ARG A 1 77 ? 18.130 0.376 -25.834 1.00 78.00 77 ARG A CA 1
ATOM 589 C C . ARG A 1 77 ? 18.561 0.102 -24.397 1.00 78.00 77 ARG A C 1
ATOM 591 O O . ARG A 1 77 ? 18.163 -0.889 -23.797 1.00 78.00 77 ARG A O 1
ATOM 598 N N . ASN A 1 78 ? 19.368 0.997 -23.836 1.00 72.50 78 ASN A N 1
ATOM 599 C CA . ASN A 1 78 ? 19.839 0.861 -22.461 1.00 72.50 78 ASN A CA 1
ATOM 600 C C . ASN A 1 78 ? 18.940 1.623 -21.483 1.00 72.50 78 ASN A C 1
ATOM 602 O O . ASN A 1 78 ? 18.775 2.841 -21.573 1.00 72.50 78 ASN A O 1
ATOM 606 N N . LEU A 1 79 ? 18.407 0.902 -20.499 1.00 70.88 79 LEU A N 1
ATOM 607 C CA . LEU A 1 79 ? 17.725 1.485 -19.351 1.00 70.88 79 LEU A CA 1
ATOM 608 C C . LEU A 1 79 ? 18.759 1.901 -18.300 1.00 70.88 79 LEU A C 1
ATOM 610 O O . LEU A 1 79 ? 19.522 1.082 -17.787 1.00 70.88 79 LEU A O 1
ATOM 614 N N . LYS A 1 80 ? 18.796 3.189 -17.951 1.00 76.88 80 LYS A N 1
ATOM 615 C CA . LYS A 1 80 ? 19.732 3.698 -16.943 1.00 76.88 80 LYS A CA 1
ATOM 616 C C . LYS A 1 80 ? 19.234 3.327 -15.548 1.00 76.88 80 LYS A C 1
ATOM 618 O O . LYS A 1 80 ? 18.312 3.944 -15.024 1.00 76.88 80 LYS A O 1
ATOM 623 N N . MET A 1 81 ? 19.905 2.380 -14.892 1.00 74.56 81 MET A N 1
ATOM 624 C CA . MET A 1 81 ? 19.593 1.984 -13.505 1.00 74.56 81 MET A CA 1
ATOM 625 C C . MET A 1 81 ? 19.596 3.163 -12.516 1.00 74.56 81 MET A C 1
ATOM 627 O O . MET A 1 81 ? 18.865 3.149 -11.528 1.00 74.56 81 MET A O 1
ATOM 631 N N . LYS A 1 82 ? 20.369 4.224 -12.799 1.00 76.12 82 LYS A N 1
ATOM 632 C CA . LYS A 1 82 ? 20.362 5.472 -12.017 1.00 76.12 82 LYS A CA 1
ATOM 633 C C . LYS A 1 82 ? 18.988 6.152 -11.990 1.00 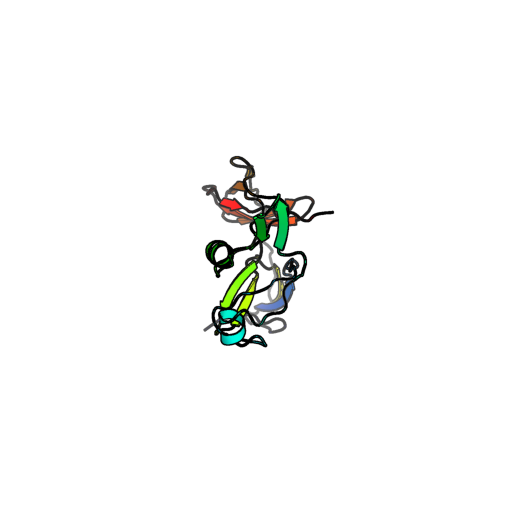76.12 82 LYS A C 1
ATOM 635 O O . LYS A 1 82 ? 18.641 6.745 -10.972 1.00 76.12 82 LYS A O 1
ATOM 640 N N . ASP A 1 83 ? 18.208 6.043 -13.060 1.00 78.19 83 ASP A N 1
ATOM 641 C CA . ASP A 1 83 ? 16.893 6.680 -13.156 1.00 78.19 83 ASP A CA 1
ATOM 642 C C . ASP A 1 83 ? 15.857 5.897 -12.335 1.00 78.19 83 ASP A C 1
ATOM 644 O O . ASP A 1 83 ? 15.061 6.489 -11.605 1.00 78.19 83 ASP A O 1
ATOM 648 N N . TYR A 1 84 ? 15.956 4.563 -12.326 1.00 73.81 84 TYR A N 1
ATOM 649 C CA . TYR A 1 84 ? 15.150 3.704 -11.451 1.00 73.81 84 TYR A CA 1
ATOM 650 C C . TYR A 1 84 ? 15.473 3.909 -9.971 1.00 73.81 84 TYR A C 1
ATOM 652 O O . TYR A 1 84 ? 14.545 3.96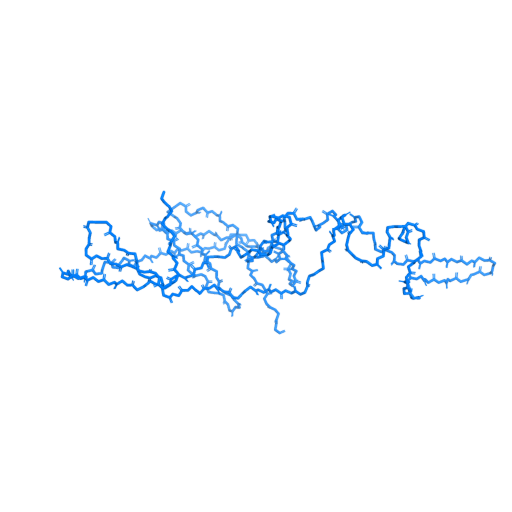3 -9.162 1.00 73.81 84 TYR A O 1
ATOM 660 N N . LYS A 1 85 ? 16.759 4.086 -9.622 1.00 72.94 85 LYS A N 1
ATOM 661 C CA . LYS A 1 85 ? 17.188 4.398 -8.248 1.00 72.94 85 LYS A CA 1
ATOM 662 C C . LYS A 1 85 ? 16.588 5.710 -7.736 1.00 72.94 85 LYS A C 1
ATOM 664 O O . LYS A 1 85 ? 16.293 5.791 -6.556 1.00 72.94 85 LYS A O 1
ATOM 669 N N . LYS A 1 86 ? 16.403 6.728 -8.585 1.00 77.00 86 LYS A N 1
ATOM 670 C CA . LYS A 1 86 ? 15.818 8.017 -8.166 1.00 77.00 86 LYS A CA 1
ATOM 671 C C . LYS A 1 86 ? 14.315 7.934 -7.915 1.00 77.00 86 LYS A C 1
ATOM 673 O O . LYS A 1 86 ? 13.822 8.600 -7.013 1.00 77.00 86 LYS A O 1
ATOM 678 N N . LYS A 1 87 ? 13.597 7.152 -8.725 1.00 74.12 87 LYS A N 1
ATOM 679 C CA . LYS A 1 87 ? 12.132 7.066 -8.660 1.00 74.12 87 LYS A CA 1
ATOM 680 C C . LYS A 1 87 ? 11.631 6.080 -7.596 1.00 74.12 87 LYS A C 1
ATOM 682 O O . LYS A 1 87 ? 10.571 6.307 -7.031 1.00 74.12 87 LYS A O 1
ATOM 687 N N . ASN A 1 88 ? 12.385 5.016 -7.310 1.00 76.69 88 ASN A N 1
ATOM 688 C CA . ASN A 1 88 ? 11.931 3.890 -6.480 1.00 76.69 88 ASN A CA 1
ATOM 689 C C . ASN A 1 88 ? 12.780 3.734 -5.208 1.00 76.69 88 ASN A C 1
ATOM 691 O O . ASN A 1 88 ? 13.349 2.672 -4.948 1.00 76.69 88 ASN A O 1
ATOM 695 N N . LEU A 1 89 ? 12.927 4.815 -4.441 1.00 81.75 89 LEU A N 1
ATOM 696 C CA . LEU A 1 89 ? 13.634 4.780 -3.161 1.00 81.75 89 LEU A CA 1
ATOM 697 C C . LEU A 1 89 ? 12.753 4.160 -2.072 1.00 81.75 89 LEU A C 1
ATOM 699 O O . LEU A 1 89 ? 11.549 4.392 -2.024 1.00 81.75 89 LEU A O 1
ATOM 703 N N . LEU A 1 90 ? 13.381 3.401 -1.173 1.00 83.00 90 LEU A N 1
ATOM 704 C CA . LEU A 1 90 ? 12.749 2.977 0.073 1.00 83.00 90 LEU A CA 1
ATOM 705 C C . LEU A 1 90 ? 12.873 4.096 1.132 1.00 83.00 90 LEU A C 1
ATOM 707 O O . LEU A 1 90 ? 13.917 4.753 1.178 1.00 83.00 90 LEU A O 1
ATOM 711 N N . PRO A 1 91 ? 11.877 4.279 2.021 1.00 85.44 91 PRO A N 1
ATOM 712 C CA . PRO A 1 91 ? 10.628 3.525 2.093 1.00 85.44 91 PRO A CA 1
ATOM 713 C C . PRO A 1 91 ? 9.665 3.888 0.959 1.00 85.44 91 PRO A C 1
ATOM 715 O O . PRO A 1 91 ? 9.475 5.059 0.636 1.00 85.44 91 PRO A O 1
ATOM 718 N N . MET A 1 92 ? 9.046 2.865 0.372 1.00 80.31 92 MET A N 1
ATOM 719 C CA . MET A 1 92 ? 8.078 3.031 -0.705 1.00 80.31 92 MET A CA 1
ATOM 720 C C . MET A 1 92 ? 6.688 2.723 -0.162 1.00 80.31 92 MET A C 1
ATOM 722 O O . MET A 1 92 ? 6.435 1.629 0.348 1.00 80.31 92 MET A O 1
ATOM 726 N N . LYS A 1 93 ? 5.792 3.706 -0.246 1.00 76.81 93 LYS A N 1
ATOM 727 C CA . LYS A 1 93 ? 4.432 3.596 0.272 1.00 76.81 93 LYS A CA 1
ATOM 728 C C . LYS A 1 93 ? 3.474 3.244 -0.860 1.00 76.81 93 LYS A C 1
ATOM 730 O O . LYS A 1 93 ? 3.284 4.041 -1.774 1.00 76.81 93 LYS A O 1
ATOM 735 N N . GLY A 1 94 ? 2.912 2.046 -0.789 1.00 71.62 94 GLY A N 1
ATOM 736 C CA . GLY A 1 94 ? 1.769 1.630 -1.589 1.00 71.62 94 GLY A CA 1
ATOM 737 C C . GLY A 1 94 ? 0.460 1.905 -0.849 1.00 71.62 94 GLY A C 1
ATOM 738 O O . GLY A 1 94 ? 0.436 2.498 0.231 1.00 71.62 94 GLY A O 1
ATOM 739 N N . ILE A 1 95 ? -0.642 1.432 -1.423 1.00 68.12 95 ILE A N 1
ATOM 740 C CA . ILE A 1 95 ? -2.002 1.741 -0.953 1.00 68.12 95 ILE A CA 1
ATOM 741 C C . ILE A 1 95 ? -2.287 1.125 0.432 1.00 68.12 95 ILE A C 1
ATOM 743 O O . ILE A 1 95 ? -2.788 1.802 1.327 1.00 68.12 95 ILE A O 1
ATOM 747 N N . HIS A 1 96 ? -1.924 -0.147 0.637 1.00 69.62 96 HIS A N 1
ATOM 748 C CA . HIS A 1 96 ? -2.153 -0.879 1.898 1.00 69.62 96 HIS A CA 1
ATOM 749 C C . HIS A 1 96 ? -0.881 -1.408 2.549 1.00 69.62 96 HIS A C 1
ATOM 751 O O . HIS A 1 96 ? -0.940 -2.080 3.580 1.00 69.62 96 HIS A O 1
ATOM 757 N N . HIS A 1 97 ? 0.271 -1.130 1.952 1.00 72.06 97 HIS A N 1
ATOM 758 C CA . HIS A 1 97 ? 1.540 -1.604 2.457 1.00 72.06 97 HIS A CA 1
ATOM 759 C C . HIS A 1 97 ? 2.641 -0.576 2.254 1.00 72.06 97 HIS A C 1
ATOM 761 O O . HIS A 1 97 ? 2.607 0.243 1.341 1.00 72.06 97 HIS A O 1
ATOM 767 N N . GLU A 1 98 ? 3.640 -0.652 3.110 1.00 82.25 98 GLU A N 1
ATOM 768 C CA . GLU A 1 98 ? 4.866 0.114 3.013 1.00 82.25 98 GLU A CA 1
ATOM 769 C C . GLU A 1 98 ? 6.021 -0.872 2.942 1.00 82.25 98 GLU A C 1
ATOM 771 O O . GLU A 1 98 ? 6.150 -1.759 3.790 1.00 82.25 98 GLU A O 1
ATOM 776 N N . VAL A 1 99 ? 6.864 -0.719 1.930 1.0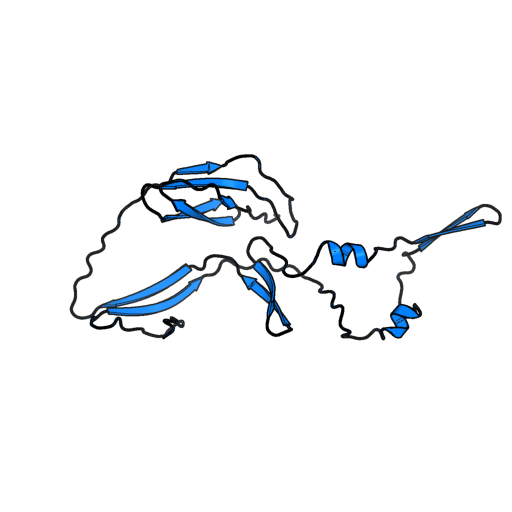0 84.19 99 VAL A N 1
ATOM 777 C CA . VAL A 1 99 ? 8.120 -1.455 1.852 1.00 84.19 99 VAL A CA 1
ATOM 778 C C . VAL A 1 99 ? 9.200 -0.600 2.488 1.00 84.19 99 VAL A C 1
ATOM 780 O O . VAL A 1 99 ? 9.456 0.521 2.046 1.00 84.19 99 VAL A O 1
ATOM 783 N N . ARG A 1 100 ? 9.850 -1.124 3.525 1.00 87.81 100 ARG A N 1
ATOM 784 C CA . ARG A 1 100 ? 10.895 -0.414 4.271 1.00 87.81 100 ARG A CA 1
ATOM 785 C C . ARG A 1 100 ? 11.961 -1.371 4.782 1.00 87.81 100 ARG A C 1
ATOM 787 O O . ARG A 1 100 ? 11.790 -2.586 4.761 1.00 87.81 100 ARG A O 1
ATOM 794 N N . ILE A 1 101 ? 13.070 -0.819 5.258 1.00 85.75 101 ILE A N 1
ATOM 795 C CA . ILE A 1 101 ? 14.146 -1.610 5.856 1.00 85.75 101 ILE A CA 1
ATOM 796 C C . ILE A 1 101 ? 13.893 -1.717 7.362 1.00 85.75 101 ILE A C 1
ATOM 798 O O . ILE A 1 101 ? 13.841 -0.703 8.055 1.00 85.75 101 ILE A O 1
ATOM 802 N N . ILE A 1 102 ? 13.752 -2.943 7.868 1.00 83.69 102 ILE A N 1
ATOM 803 C CA . ILE A 1 102 ? 13.621 -3.252 9.298 1.00 83.69 102 ILE A CA 1
ATOM 804 C C . ILE A 1 102 ? 14.731 -4.232 9.656 1.00 83.69 102 ILE A C 1
ATOM 806 O O . ILE A 1 102 ? 14.864 -5.273 9.020 1.00 83.69 102 ILE A O 1
ATOM 810 N N . ASN A 1 103 ? 15.545 -3.906 10.663 1.00 85.19 103 ASN A N 1
ATOM 811 C CA . ASN A 1 103 ? 16.657 -4.756 11.108 1.00 85.19 103 ASN A CA 1
ATOM 812 C C . ASN A 1 103 ? 17.561 -5.214 9.948 1.00 85.19 103 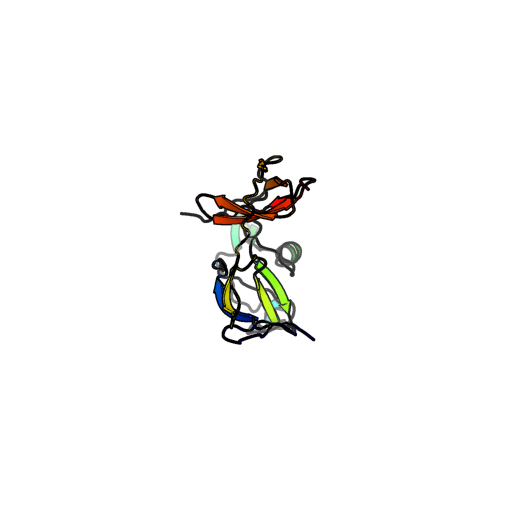ASN A C 1
ATOM 814 O O . ASN A 1 103 ? 17.924 -6.384 9.859 1.00 85.19 103 ASN A O 1
ATOM 818 N N . ASN A 1 104 ? 17.887 -4.293 9.031 1.00 81.25 104 ASN A N 1
ATOM 819 C CA . ASN A 1 104 ? 18.712 -4.543 7.843 1.00 81.25 104 ASN A CA 1
ATOM 820 C C . ASN A 1 104 ? 18.123 -5.553 6.828 1.00 81.25 104 ASN A C 1
ATOM 822 O O . ASN A 1 104 ? 18.832 -6.009 5.935 1.00 81.25 104 ASN A O 1
ATOM 826 N N . HIS A 1 105 ? 16.830 -5.865 6.930 1.00 79.31 105 HIS A N 1
ATOM 827 C CA . HIS A 1 105 ? 16.085 -6.676 5.970 1.00 79.31 105 HIS A CA 1
ATOM 828 C C . HIS A 1 105 ? 14.994 -5.833 5.311 1.00 79.31 105 HIS A C 1
ATOM 830 O O . HIS A 1 105 ? 14.409 -4.950 5.942 1.00 79.31 105 HIS A O 1
ATOM 836 N N . ILE A 1 106 ? 14.717 -6.096 4.035 1.00 83.00 106 ILE A N 1
ATOM 837 C CA . ILE A 1 106 ? 13.582 -5.483 3.342 1.00 83.00 106 ILE A CA 1
ATOM 838 C C . ILE A 1 106 ? 12.315 -6.164 3.853 1.00 83.00 106 ILE A C 1
ATOM 840 O O . ILE A 1 106 ? 12.185 -7.383 3.768 1.00 83.00 106 ILE A O 1
ATOM 844 N N . ALA A 1 107 ? 11.397 -5.372 4.394 1.00 82.44 107 ALA A N 1
ATOM 845 C CA . ALA A 1 107 ? 10.138 -5.838 4.943 1.00 82.44 107 ALA A CA 1
ATOM 846 C C . ALA A 1 107 ? 8.977 -5.064 4.318 1.00 82.44 107 ALA A C 1
ATOM 848 O O . ALA A 1 107 ? 9.010 -3.834 4.222 1.00 82.44 107 ALA A O 1
ATOM 849 N N . THR A 1 108 ? 7.933 -5.797 3.946 1.00 77.75 108 THR A N 1
ATOM 850 C CA . THR A 1 108 ? 6.648 -5.234 3.533 1.00 77.75 108 THR A CA 1
ATOM 851 C C . THR A 1 108 ? 5.719 -5.239 4.737 1.00 77.75 108 THR A C 1
ATOM 853 O O . THR A 1 108 ? 5.430 -6.294 5.300 1.00 77.75 108 THR A O 1
ATOM 856 N N . VAL A 1 109 ? 5.267 -4.061 5.154 1.00 77.44 109 VAL A N 1
ATOM 857 C CA . VAL A 1 109 ? 4.419 -3.872 6.335 1.00 77.44 109 VAL A CA 1
ATOM 858 C C . VAL A 1 109 ? 3.031 -3.444 5.894 1.00 77.44 109 VAL A C 1
ATOM 860 O O . VAL A 1 109 ? 2.906 -2.530 5.089 1.00 77.44 109 VAL A O 1
ATOM 863 N N . ALA A 1 110 ? 1.989 -4.069 6.438 1.00 71.50 110 ALA A N 1
ATOM 864 C CA . ALA A 1 110 ? 0.612 -3.643 6.220 1.00 71.50 110 ALA A CA 1
ATOM 865 C C . ALA A 1 110 ? 0.345 -2.296 6.921 1.00 71.50 110 ALA A C 1
ATOM 867 O O . ALA A 1 110 ? 0.592 -2.168 8.118 1.00 71.50 110 ALA A O 1
ATOM 868 N N . VAL A 1 111 ? -0.187 -1.310 6.195 1.00 69.25 111 VAL A N 1
ATOM 869 C CA . VAL A 1 111 ? -0.565 0.025 6.718 1.00 69.25 111 VAL A CA 1
ATOM 870 C C . VAL A 1 111 ? -2.093 0.165 6.830 1.00 69.25 111 VAL A C 1
ATOM 872 O O . VAL A 1 111 ? -2.639 1.255 6.960 1.00 69.25 111 VAL A O 1
ATOM 875 N N . GLN A 1 112 ? -2.810 -0.953 6.763 1.00 66.56 112 GLN A N 1
ATOM 876 C CA . GLN A 1 112 ? -4.265 -1.001 6.853 1.00 66.56 112 GLN A CA 1
ATOM 877 C C . GLN A 1 112 ? -4.742 -1.225 8.290 1.00 66.56 112 GLN A C 1
ATOM 879 O O . GLN A 1 112 ? -4.103 -1.929 9.074 1.00 66.56 112 GLN A O 1
ATOM 884 N N . ASP A 1 113 ? -5.904 -0.658 8.606 1.00 66.12 113 ASP A N 1
ATOM 885 C CA . ASP A 1 113 ? -6.615 -0.945 9.847 1.00 66.12 113 ASP A CA 1
ATOM 886 C C . ASP A 1 113 ? -7.022 -2.431 9.884 1.00 66.12 113 ASP A C 1
ATOM 888 O O . ASP A 1 113 ? -7.552 -2.974 8.913 1.00 66.12 113 ASP A O 1
ATOM 892 N N . THR A 1 114 ? -6.788 -3.094 11.016 1.00 63.53 114 THR A N 1
ATOM 893 C CA . THR A 1 114 ? -7.197 -4.483 11.252 1.00 63.53 114 THR A CA 1
ATOM 894 C C . THR A 1 114 ? -8.467 -4.535 12.088 1.00 63.53 114 THR A C 1
ATOM 896 O O . THR A 1 114 ? -8.646 -3.766 13.036 1.00 63.53 114 THR A O 1
ATOM 899 N N . LEU A 1 115 ? -9.365 -5.463 11.752 1.00 67.75 115 LEU A N 1
ATOM 900 C CA . LEU A 1 115 ? -10.501 -5.768 12.614 1.00 67.75 115 LEU A CA 1
ATOM 901 C C . LEU A 1 115 ? -10.075 -6.833 13.621 1.00 67.75 115 LEU A C 1
ATOM 903 O O . LEU A 1 115 ? -9.557 -7.891 13.254 1.00 67.75 115 LEU A O 1
ATOM 907 N N . VAL A 1 116 ? -10.304 -6.538 14.898 1.00 72.56 116 VAL A N 1
ATOM 908 C CA . VAL A 1 116 ? -10.025 -7.450 16.007 1.00 72.56 116 VAL A CA 1
ATOM 909 C C . VAL A 1 116 ? -11.349 -7.971 16.544 1.00 72.56 116 VAL A C 1
ATOM 911 O O . VAL A 1 116 ? -12.184 -7.198 17.017 1.00 72.56 116 VAL A O 1
ATOM 914 N N . ALA A 1 117 ? -11.541 -9.285 16.490 1.00 78.75 117 ALA A N 1
ATOM 915 C CA . ALA A 1 117 ? -12.652 -9.937 17.162 1.00 78.75 117 ALA A CA 1
ATOM 916 C C . ALA A 1 117 ? -12.285 -10.150 18.636 1.00 78.75 117 ALA A C 1
ATOM 918 O O . ALA A 1 117 ? -11.270 -10.778 18.950 1.00 78.75 117 ALA A O 1
ATOM 919 N N . LEU A 1 118 ? -13.112 -9.624 19.541 1.00 82.25 118 LEU A N 1
ATOM 920 C CA . LEU A 1 118 ? -12.932 -9.746 20.986 1.00 82.25 118 LEU A CA 1
ATOM 921 C C . LEU A 1 118 ? -14.043 -10.610 21.583 1.00 82.25 118 LEU A C 1
ATOM 923 O O . LEU A 1 118 ? -15.226 -10.333 21.388 1.00 82.25 118 LEU A O 1
ATOM 927 N N . GLN A 1 119 ? -13.657 -11.616 22.360 1.00 84.75 119 GLN A N 1
ATOM 928 C CA . GLN A 1 119 ? -14.553 -12.339 23.251 1.00 84.75 119 GLN A CA 1
ATOM 929 C C . GLN A 1 119 ? -14.479 -11.713 24.642 1.00 84.75 119 GLN A C 1
ATOM 931 O O . GLN A 1 119 ? -13.395 -11.569 25.210 1.00 84.75 119 GLN A O 1
ATOM 936 N N . VAL A 1 120 ? -15.637 -11.355 25.194 1.00 86.62 120 VAL A N 1
ATOM 937 C CA . VAL A 1 120 ? -15.753 -10.745 26.522 1.00 86.62 120 VAL A CA 1
ATOM 938 C C . VAL A 1 120 ? -16.459 -11.726 27.457 1.00 86.62 120 VAL A C 1
ATOM 940 O O . VAL A 1 120 ? -17.591 -12.125 27.196 1.00 86.62 120 VAL A O 1
ATOM 943 N N . GLU A 1 121 ? -15.789 -12.122 28.538 1.00 86.75 121 GLU A N 1
ATOM 944 C CA . GLU A 1 121 ? -16.347 -12.955 29.610 1.00 86.75 121 GLU A CA 1
ATOM 945 C C . GLU A 1 121 ? -16.610 -12.077 30.834 1.00 86.75 121 GLU A C 1
ATOM 947 O O . GLU A 1 121 ? -15.721 -11.359 31.292 1.00 86.75 121 GLU A O 1
ATOM 952 N N . ILE A 1 122 ? -17.830 -12.133 31.365 1.00 85.88 122 ILE A N 1
ATOM 953 C CA . ILE A 1 122 ? -18.266 -11.321 32.502 1.00 85.88 122 ILE A CA 1
ATOM 954 C C . ILE A 1 122 ? -18.865 -12.249 33.549 1.00 85.88 122 ILE A C 1
ATOM 956 O O . ILE A 1 122 ? -19.771 -13.026 33.246 1.00 85.88 122 ILE A O 1
ATOM 960 N N . ARG A 1 123 ? -18.360 -12.178 34.784 1.00 87.00 123 ARG A N 1
ATOM 961 C CA . ARG A 1 123 ? -18.842 -13.003 35.901 1.00 87.00 123 ARG A CA 1
ATOM 962 C C . ARG A 1 123 ? -19.628 -12.165 36.899 1.00 87.00 123 ARG A C 1
ATOM 964 O O . ARG A 1 123 ? -19.158 -11.119 37.335 1.00 87.00 123 ARG A O 1
ATOM 971 N N . ASN A 1 124 ? -20.802 -12.658 37.295 1.00 83.81 124 ASN A N 1
ATOM 972 C CA . ASN A 1 124 ? -21.676 -12.031 38.294 1.00 83.81 124 ASN A CA 1
ATOM 973 C C . ASN A 1 124 ? -21.979 -10.550 37.998 1.00 83.81 124 ASN A C 1
ATOM 975 O O . ASN A 1 124 ? -21.984 -9.710 38.895 1.00 83.81 124 ASN A O 1
ATOM 979 N N . SER A 1 125 ? -22.181 -10.195 36.729 1.00 79.25 125 SER A N 1
ATOM 980 C CA . SER A 1 125 ? -22.583 -8.842 36.334 1.00 79.25 125 SER A CA 1
ATOM 981 C C . SER A 1 125 ? -23.498 -8.893 35.117 1.00 79.25 125 SER A C 1
ATOM 983 O O . SER A 1 125 ? -23.427 -9.820 34.311 1.00 79.25 125 SER A O 1
ATOM 985 N N . TH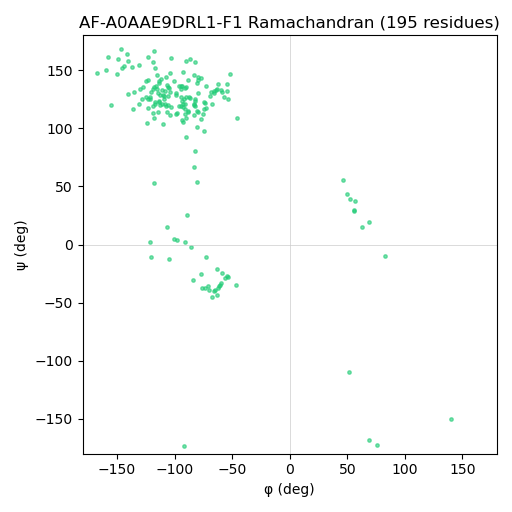R A 1 126 ? -24.369 -7.898 34.991 1.00 77.50 126 THR A N 1
ATOM 986 C CA . THR A 1 126 ? -25.286 -7.746 33.861 1.00 77.50 126 THR A CA 1
ATOM 987 C C . THR A 1 126 ? -24.686 -6.824 32.806 1.00 77.50 126 THR A C 1
ATOM 989 O O . THR A 1 126 ? -24.110 -5.780 33.110 1.00 77.50 126 THR A O 1
ATOM 992 N N . ILE A 1 127 ? -24.818 -7.213 31.538 1.00 75.12 127 ILE A N 1
ATOM 993 C CA . ILE A 1 127 ? -24.364 -6.411 30.401 1.00 75.12 127 ILE A CA 1
ATOM 994 C C . ILE A 1 127 ? -25.523 -5.528 29.957 1.00 75.12 127 ILE A C 1
ATOM 996 O O . ILE A 1 127 ? -26.538 -6.031 29.482 1.00 75.12 127 ILE A O 1
ATOM 1000 N N . SER A 1 128 ? -25.357 -4.212 30.059 1.00 77.44 128 SER A N 1
ATOM 1001 C CA . SER A 1 128 ? -26.238 -3.251 29.395 1.00 77.44 128 SER A CA 1
ATOM 1002 C C . SER A 1 128 ? -25.492 -2.635 28.217 1.00 77.44 128 SER A C 1
ATOM 1004 O O . SER A 1 128 ? -24.465 -1.975 28.390 1.00 77.44 128 SER A O 1
ATOM 1006 N N . ARG A 1 129 ? -25.961 -2.903 26.994 1.00 70.88 129 ARG A N 1
ATOM 1007 C CA . ARG A 1 129 ? -25.311 -2.428 25.769 1.00 70.88 129 ARG A CA 1
ATOM 1008 C C . ARG A 1 129 ? -25.877 -1.067 25.383 1.00 70.88 129 ARG A C 1
ATOM 1010 O O . ARG A 1 129 ? -26.989 -0.978 24.874 1.00 70.88 129 ARG A O 1
ATOM 1017 N N . MET A 1 130 ? -25.085 -0.012 25.545 1.00 70.06 130 MET A N 1
ATOM 1018 C CA . MET A 1 130 ? -25.449 1.317 25.057 1.00 70.06 130 MET A CA 1
ATOM 1019 C C . MET A 1 130 ? -24.929 1.516 23.627 1.00 70.06 130 MET A C 1
ATOM 1021 O O . MET A 1 130 ? -23.787 1.918 23.412 1.00 70.06 130 MET A O 1
ATOM 1025 N N . THR A 1 131 ? -25.753 1.215 22.624 1.00 69.88 131 THR A N 1
ATOM 1026 C CA . THR A 1 131 ? -25.438 1.526 21.220 1.00 69.88 131 THR A CA 1
ATOM 1027 C C . THR A 1 131 ? -25.928 2.921 20.871 1.00 69.88 131 THR A C 1
ATOM 1029 O O . THR A 1 131 ? -27.130 3.164 20.811 1.00 69.88 131 THR A O 1
ATOM 1032 N N . THR A 1 132 ? -25.004 3.838 20.591 1.00 68.25 132 THR A N 1
ATOM 1033 C CA . THR A 1 132 ? -25.361 5.116 19.967 1.00 68.25 132 THR A CA 1
ATOM 1034 C C . THR A 1 132 ? -25.261 4.964 18.456 1.00 68.25 132 THR A C 1
ATOM 1036 O O . THR A 1 132 ? -24.174 4.765 17.920 1.00 68.25 132 THR A O 1
ATOM 1039 N N . VAL A 1 133 ? -26.399 5.021 17.760 1.00 71.06 133 VAL A N 1
ATOM 1040 C CA . VAL A 1 133 ? -26.410 5.057 16.294 1.00 71.06 133 VAL A CA 1
ATOM 1041 C C . VAL A 1 133 ? -25.996 6.459 15.871 1.00 71.06 133 VAL A C 1
ATOM 1043 O O . VAL A 1 133 ? -26.704 7.434 16.126 1.00 71.06 133 VAL A O 1
ATOM 1046 N N . GLN A 1 134 ? -24.820 6.566 15.265 1.00 76.44 134 GLN A N 1
ATOM 1047 C CA . GLN A 1 134 ? -24.283 7.826 14.768 1.00 76.44 134 GLN A CA 1
ATOM 1048 C C . GLN A 1 134 ? -24.340 7.841 13.247 1.00 76.44 134 GLN A C 1
ATOM 1050 O O . GLN A 1 134 ? -24.178 6.813 12.594 1.00 76.44 134 GLN A O 1
ATOM 1055 N N . LYS A 1 135 ? -24.611 9.023 12.696 1.00 85.19 135 LYS A N 1
ATOM 1056 C CA . LYS A 1 135 ? -24.588 9.276 11.258 1.00 85.19 135 LYS A CA 1
ATOM 1057 C C . LYS A 1 135 ? -23.345 10.096 10.939 1.00 85.19 135 LYS A C 1
ATOM 1059 O O . LYS A 1 135 ? -23.050 11.055 11.657 1.00 85.19 135 LYS A O 1
ATOM 1064 N N . CYS A 1 136 ? -22.673 9.731 9.859 1.00 87.56 136 CYS A N 1
ATOM 1065 C CA . CYS A 1 136 ? -21.622 10.519 9.236 1.00 87.56 136 CYS A CA 1
ATOM 1066 C C . CYS A 1 136 ? -22.049 10.906 7.819 1.00 87.56 136 CYS A C 1
ATOM 1068 O O . CYS A 1 136 ? -22.809 10.180 7.176 1.00 87.56 136 CYS A O 1
ATOM 1070 N N . GLU A 1 137 ? -21.547 12.033 7.335 1.00 89.69 137 GLU A N 1
ATOM 1071 C CA . GLU A 1 137 ? -21.710 12.465 5.954 1.00 89.69 137 GLU A CA 1
ATOM 1072 C C . GLU A 1 137 ? -20.329 12.540 5.305 1.00 89.69 137 GLU A C 1
ATOM 1074 O O . GLU A 1 137 ? -19.439 13.229 5.800 1.00 89.69 137 GLU A O 1
ATOM 1079 N N . ALA A 1 138 ? -20.143 11.798 4.215 1.00 88.38 138 ALA A N 1
ATOM 1080 C CA . ALA A 1 138 ? -18.898 11.769 3.464 1.00 88.38 138 ALA A CA 1
ATOM 1081 C C . ALA A 1 138 ? -19.129 12.348 2.068 1.00 88.38 138 ALA A C 1
ATOM 1083 O O . ALA A 1 138 ? -20.062 11.944 1.372 1.00 88.38 138 ALA A O 1
ATOM 1084 N N . ARG A 1 139 ? -18.280 13.288 1.655 1.00 88.00 139 ARG A N 1
ATOM 1085 C CA . ARG A 1 139 ? -18.311 13.896 0.323 1.00 88.00 139 ARG A CA 1
ATOM 1086 C C . ARG A 1 139 ? -16.922 13.859 -0.294 1.00 88.00 139 ARG A C 1
ATOM 1088 O O . ARG A 1 139 ? -15.940 14.217 0.355 1.00 88.00 139 ARG A O 1
ATOM 1095 N N . GLN A 1 140 ? -16.852 13.442 -1.553 1.00 86.75 140 GLN A N 1
ATOM 1096 C CA . GLN A 1 140 ? -15.639 13.588 -2.345 1.00 86.75 140 GLN A CA 1
ATOM 1097 C C . GLN A 1 140 ? -15.339 15.079 -2.546 1.00 86.75 140 GLN A C 1
ATOM 1099 O O . GLN A 1 140 ? -16.220 15.868 -2.885 1.00 86.75 140 GLN A O 1
ATOM 1104 N N . GLN A 1 141 ? -14.086 15.443 -2.319 1.00 83.81 141 GLN A N 1
ATOM 1105 C CA . GLN A 1 141 ? -13.523 16.767 -2.518 1.00 83.81 141 GLN A CA 1
ATOM 1106 C C . GLN A 1 141 ? -12.481 16.685 -3.635 1.00 83.81 141 GLN A C 1
ATOM 1108 O O . GLN A 1 141 ? -11.443 16.043 -3.480 1.00 83.81 141 GLN A O 1
ATOM 1113 N N . GLY A 1 142 ? -12.764 17.353 -4.751 1.00 81.75 142 GLY A N 1
ATOM 1114 C CA . GLY A 1 142 ? -11.876 17.400 -5.910 1.00 81.75 142 GLY A CA 1
ATOM 1115 C C . GLY A 1 142 ? -11.857 16.121 -6.749 1.00 81.75 142 GLY A C 1
ATOM 1116 O O . GLY A 1 142 ? -12.652 15.195 -6.558 1.00 81.75 142 GLY A O 1
ATOM 1117 N N . ASP A 1 143 ? -10.937 16.109 -7.707 1.00 85.31 143 ASP A N 1
ATOM 1118 C CA . ASP A 1 143 ? -10.817 15.049 -8.701 1.00 85.31 143 ASP A CA 1
ATOM 1119 C C . ASP A 1 143 ? -10.050 13.836 -8.171 1.00 85.31 143 ASP A C 1
ATOM 1121 O O . ASP A 1 143 ? -9.245 13.917 -7.239 1.00 85.31 143 ASP A O 1
ATOM 1125 N N . LEU A 1 144 ? -10.298 12.690 -8.802 1.00 84.00 144 LEU A N 1
ATOM 1126 C CA . LEU A 1 144 ? -9.464 11.508 -8.645 1.00 84.00 144 LEU A CA 1
ATOM 1127 C C . LEU A 1 144 ? -8.137 11.745 -9.378 1.00 84.00 144 LEU A C 1
ATOM 1129 O O . LEU A 1 144 ? -8.118 11.898 -10.598 1.00 84.00 144 LEU A O 1
ATOM 1133 N N . ILE A 1 145 ? -7.031 11.748 -8.641 1.00 86.19 145 ILE A N 1
ATOM 1134 C CA . ILE A 1 145 ? -5.684 12.001 -9.161 1.00 86.19 145 ILE A CA 1
ATOM 1135 C C . ILE A 1 145 ? -4.844 10.743 -8.985 1.00 86.19 145 ILE A C 1
ATOM 1137 O O . ILE A 1 145 ? -4.817 10.163 -7.908 1.00 86.19 145 ILE A O 1
ATOM 1141 N N . GLY A 1 146 ? -4.106 10.335 -10.010 1.00 83.88 146 GLY A N 1
ATOM 1142 C CA . GLY A 1 146 ? -3.154 9.231 -9.913 1.00 83.88 146 GLY A CA 1
ATOM 1143 C C . GLY A 1 146 ? -3.184 8.358 -11.152 1.00 83.88 146 GLY A C 1
ATOM 1144 O O . GLY A 1 146 ? -3.451 8.845 -12.251 1.00 83.88 146 GLY A O 1
ATOM 1145 N N . CYS A 1 147 ? -2.886 7.075 -10.976 1.00 77.38 147 CYS A N 1
ATOM 1146 C CA . CYS A 1 147 ? -2.790 6.129 -12.080 1.00 77.38 147 CYS A CA 1
ATOM 1147 C C . CYS A 1 147 ? -3.575 4.844 -11.821 1.00 77.38 147 CYS A C 1
ATOM 1149 O O . CYS A 1 147 ? -3.810 4.436 -10.685 1.00 77.38 147 CYS A O 1
ATOM 1151 N N . GLN A 1 148 ? -3.973 4.209 -12.923 1.00 76.19 148 GLN A N 1
ATOM 1152 C CA . GLN A 1 148 ? -4.593 2.893 -12.926 1.00 76.19 148 GLN A CA 1
ATOM 1153 C C . GLN A 1 148 ? -3.532 1.800 -13.053 1.00 76.19 148 GLN A C 1
ATOM 1155 O O . GLN A 1 148 ? -2.631 1.910 -13.884 1.00 76.19 148 GLN A O 1
ATOM 1160 N N . SER A 1 149 ? -3.659 0.740 -12.246 1.00 71.00 149 SER A N 1
ATOM 1161 C CA . SER A 1 149 ? -2.760 -0.429 -12.252 1.00 71.00 149 SER A CA 1
ATOM 1162 C C . SER A 1 149 ? -1.273 -0.086 -12.037 1.00 71.00 149 SER A C 1
ATOM 1164 O O . SER A 1 149 ? -0.392 -0.686 -12.652 1.00 71.00 149 SER A O 1
ATOM 1166 N N . CYS A 1 150 ? -0.989 0.887 -11.172 1.00 71.56 150 CYS A N 1
ATOM 1167 C CA . CYS A 1 150 ? 0.359 1.284 -10.756 1.00 71.56 150 CYS A CA 1
ATOM 1168 C C . CYS A 1 150 ? 0.550 1.061 -9.248 1.00 71.56 150 CYS A C 1
ATOM 1170 O O . CYS A 1 150 ? -0.424 0.875 -8.521 1.00 71.56 150 CYS A O 1
ATOM 1172 N N . PHE A 1 151 ? 1.797 1.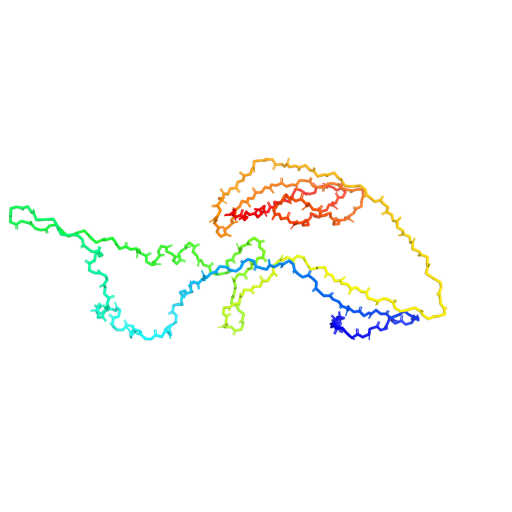107 -8.771 1.00 69.50 151 PHE A N 1
ATOM 1173 C CA . PHE A 1 151 ? 2.112 0.876 -7.357 1.00 69.50 151 PHE A CA 1
ATOM 1174 C C . PHE A 1 151 ? 1.514 1.955 -6.437 1.00 69.50 151 PHE A C 1
ATOM 1176 O O . PHE A 1 151 ? 1.032 1.652 -5.346 1.00 69.50 151 PHE A O 1
ATOM 1183 N N . GLU A 1 152 ? 1.535 3.214 -6.880 1.00 73.56 152 GLU A N 1
ATOM 1184 C CA . GLU A 1 152 ? 1.061 4.369 -6.114 1.00 73.56 152 GLU A CA 1
ATOM 1185 C C . GLU A 1 152 ? -0.473 4.497 -6.094 1.00 73.56 152 GLU A C 1
ATOM 1187 O O . GLU A 1 152 ? -1.034 5.079 -5.165 1.00 73.56 152 GLU A O 1
ATOM 1192 N N . GLY A 1 153 ? -1.144 3.945 -7.107 1.00 76.38 153 GLY A N 1
ATOM 1193 C CA . GLY A 1 153 ? -2.595 3.971 -7.264 1.00 76.38 153 GLY A CA 1
ATOM 1194 C C . GLY A 1 153 ? -3.205 5.339 -7.577 1.00 76.38 153 GLY A C 1
ATOM 1195 O O . GLY A 1 153 ? -2.531 6.320 -7.910 1.00 76.38 153 GLY A O 1
ATOM 1196 N N . GLY A 1 154 ? -4.533 5.383 -7.478 1.00 80.00 154 GLY A N 1
ATOM 1197 C CA . GLY A 1 154 ? -5.320 6.611 -7.492 1.00 80.00 154 GLY A CA 1
ATOM 1198 C C . GLY A 1 154 ? -5.452 7.205 -6.092 1.00 80.00 154 GLY A C 1
ATOM 1199 O O . GLY A 1 154 ? -5.301 6.514 -5.090 1.00 80.00 154 GLY A O 1
ATOM 1200 N N . SER A 1 155 ? -5.765 8.493 -6.024 1.00 81.56 155 SER A N 1
ATOM 1201 C CA . SER A 1 155 ? -5.927 9.283 -4.808 1.00 81.56 155 SER A CA 1
ATOM 1202 C C . SER A 1 155 ? -7.098 10.247 -4.949 1.00 81.56 155 SER A C 1
ATOM 1204 O O . SER A 1 155 ? -7.200 10.968 -5.937 1.00 81.56 155 SER A O 1
ATOM 1206 N N . VAL A 1 156 ? -7.998 10.257 -3.973 1.00 84.06 156 VAL A N 1
ATOM 1207 C CA . VAL A 1 156 ? -9.182 11.112 -3.915 1.00 84.06 156 VAL A CA 1
ATOM 1208 C C . VAL A 1 156 ? -9.326 11.693 -2.516 1.00 84.06 156 VAL A C 1
ATOM 1210 O O . VAL A 1 156 ? -9.254 10.983 -1.515 1.00 84.06 156 VAL A O 1
ATOM 1213 N N . SER A 1 157 ? -9.540 12.999 -2.409 1.00 83.06 157 SER A N 1
ATOM 1214 C CA . SER A 1 157 ? -9.815 13.591 -1.101 1.00 83.06 157 SER A CA 1
ATOM 1215 C C . SER A 1 157 ? -11.270 13.369 -0.722 1.00 83.06 157 SER A C 1
ATOM 1217 O O . SER A 1 157 ? -12.176 13.617 -1.511 1.00 83.06 157 SER A O 1
ATOM 1219 N N . ILE A 1 158 ? -11.504 12.877 0.490 1.00 85.69 158 ILE A N 1
ATOM 1220 C CA . ILE A 1 158 ? -12.842 12.679 1.040 1.00 85.69 158 ILE A CA 1
ATOM 1221 C C . ILE A 1 158 ? -12.930 13.505 2.314 1.00 85.69 158 ILE A C 1
ATOM 1223 O O . ILE A 1 158 ? -12.109 13.386 3.226 1.00 85.69 158 ILE A O 1
ATOM 1227 N N . GLN A 1 159 ? -13.940 14.359 2.376 1.00 87.75 159 GLN A N 1
ATOM 1228 C CA . GLN A 1 159 ? -14.323 15.037 3.599 1.00 87.75 159 GLN A CA 1
ATOM 1229 C C . GLN A 1 159 ? -15.398 14.209 4.289 1.00 87.75 159 GLN A C 1
ATOM 1231 O O . GLN A 1 159 ? -16.473 14.016 3.726 1.00 87.75 159 GLN A O 1
ATOM 1236 N N . CYS A 1 160 ? -15.115 13.737 5.504 1.00 87.94 160 CYS A N 1
ATOM 1237 C CA . CYS A 1 160 ? -16.093 13.030 6.323 1.00 87.94 160 CYS A CA 1
ATOM 1238 C C . CYS A 1 160 ? -16.389 13.794 7.614 1.00 87.94 160 CYS A C 1
ATOM 1240 O O . CYS A 1 160 ? -15.486 14.015 8.422 1.00 87.94 160 CYS A O 1
ATOM 1242 N N . SER A 1 161 ? -17.651 14.163 7.831 1.00 89.38 161 SER A N 1
ATOM 1243 C CA . SER A 1 161 ? -18.114 14.853 9.035 1.00 89.38 161 SER A CA 1
ATOM 1244 C C . SER A 1 161 ? -19.057 13.970 9.857 1.00 89.38 161 SER A C 1
ATOM 1246 O O . SER A 1 161 ? -19.883 13.229 9.323 1.00 89.38 161 SER A O 1
ATOM 1248 N N . ALA A 1 162 ? -18.932 14.026 11.182 1.00 88.69 162 ALA A N 1
ATOM 1249 C CA . ALA A 1 162 ? -19.807 13.307 12.108 1.00 88.69 162 ALA A CA 1
ATOM 1250 C C . ALA A 1 162 ? -19.941 14.078 13.423 1.00 88.69 162 ALA A C 1
ATOM 1252 O O . ALA A 1 162 ? -18.985 14.688 13.880 1.00 88.69 162 ALA A O 1
ATOM 1253 N N . LYS A 1 163 ? -21.100 14.023 14.093 1.00 84.88 163 LYS A N 1
ATOM 1254 C CA . LYS A 1 163 ? -21.321 14.763 15.359 1.00 84.88 163 LYS A CA 1
ATOM 1255 C C . LYS A 1 163 ? -20.334 14.392 16.478 1.00 84.88 163 LYS A C 1
ATOM 1257 O O . LYS A 1 163 ? -20.136 15.181 17.397 1.00 84.88 163 LYS A O 1
ATOM 1262 N N . LYS A 1 164 ? -19.757 13.191 16.427 1.00 84.06 164 LYS A N 1
ATOM 1263 C CA . LYS A 1 164 ? -18.697 12.709 17.317 1.00 84.06 164 LYS A CA 1
ATOM 1264 C C . LYS A 1 164 ? -17.643 11.976 16.475 1.00 84.06 164 LYS A C 1
ATOM 1266 O O . LYS A 1 164 ? -18.019 11.431 15.437 1.00 84.06 164 LYS A O 1
ATOM 1271 N N . PRO A 1 165 ? -16.371 11.939 16.913 1.00 83.19 165 PRO A N 1
ATOM 1272 C CA . PRO A 1 165 ? -15.326 11.174 16.241 1.00 83.19 165 PRO A CA 1
ATOM 1273 C C . PRO A 1 165 ? -15.733 9.712 16.050 1.00 83.19 165 PRO A C 1
ATOM 1275 O O . PRO A 1 165 ? -16.091 9.034 17.018 1.00 83.19 165 PRO A O 1
ATOM 1278 N N . MET A 1 166 ? -15.683 9.228 14.812 1.00 83.75 166 MET A N 1
ATOM 1279 C CA . MET A 1 166 ? -16.001 7.841 14.480 1.00 83.75 166 MET A CA 1
ATOM 1280 C C . MET A 1 166 ? -15.204 7.341 13.274 1.00 83.75 166 MET A C 1
ATOM 1282 O O . MET A 1 166 ? -14.713 8.120 12.458 1.00 83.75 166 MET A O 1
ATOM 1286 N N . LYS A 1 167 ? -15.100 6.016 13.153 1.00 83.44 167 LYS A N 1
ATOM 1287 C CA . LYS A 1 167 ? -14.610 5.342 11.949 1.00 83.44 167 LYS A CA 1
ATOM 1288 C C . LYS A 1 167 ? -15.809 4.859 11.134 1.00 83.44 167 LYS A C 1
ATOM 1290 O O . LYS A 1 167 ? -16.704 4.226 11.693 1.00 83.44 167 LYS A O 1
ATOM 1295 N N . ALA A 1 168 ? -15.832 5.159 9.842 1.00 81.75 168 ALA A N 1
ATOM 1296 C CA . ALA A 1 168 ? -16.870 4.725 8.913 1.00 81.75 168 ALA A CA 1
ATOM 1297 C C . ALA A 1 168 ? -16.268 3.805 7.849 1.00 81.75 168 ALA A C 1
ATOM 1299 O O . ALA A 1 168 ? -15.193 4.087 7.327 1.00 81.75 168 ALA A O 1
ATOM 1300 N N . LEU A 1 169 ? -16.956 2.711 7.527 1.00 79.75 169 LEU A N 1
ATOM 1301 C CA . LEU A 1 169 ? -16.557 1.821 6.441 1.00 79.75 169 LEU A CA 1
ATOM 1302 C C . LEU A 1 169 ? -17.075 2.390 5.114 1.00 79.75 169 LEU A C 1
ATOM 1304 O O . LEU A 1 169 ? -18.282 2.563 4.942 1.00 79.75 169 LEU A O 1
ATOM 1308 N N . LEU A 1 170 ? -16.167 2.688 4.191 1.00 79.88 170 LEU A N 1
ATOM 1309 C CA . LEU A 1 170 ? -16.473 3.036 2.812 1.00 79.88 170 LEU A CA 1
ATOM 1310 C C . LEU A 1 170 ? -16.404 1.766 1.970 1.00 79.88 170 LEU A C 1
ATOM 1312 O O . LEU A 1 170 ? -15.318 1.263 1.684 1.00 79.88 170 LEU A O 1
ATOM 1316 N N . HIS A 1 171 ? -17.580 1.289 1.575 1.00 80.69 171 HIS A N 1
ATOM 1317 C CA . HIS A 1 171 ? -17.719 0.167 0.663 1.00 80.69 171 HIS A CA 1
ATOM 1318 C C . HIS A 1 171 ? -17.724 0.670 -0.779 1.00 80.69 171 HIS A C 1
ATOM 1320 O O . HIS A 1 171 ? -18.635 1.390 -1.202 1.00 80.69 171 HIS A O 1
ATOM 1326 N N . CYS A 1 172 ? -16.703 0.296 -1.540 1.00 72.88 172 CYS A N 1
ATOM 1327 C CA . CYS A 1 172 ? -16.678 0.434 -2.989 1.00 72.88 172 CYS A CA 1
ATOM 1328 C C . CYS A 1 172 ? -16.934 -0.940 -3.620 1.00 72.88 172 CYS A C 1
ATOM 1330 O O . CYS A 1 172 ? -16.722 -1.971 -2.994 1.00 72.88 172 CYS A O 1
ATOM 1332 N N . ARG A 1 173 ? -17.348 -0.981 -4.895 1.00 74.19 173 ARG A N 1
ATOM 1333 C CA . ARG A 1 173 ? -17.611 -2.261 -5.590 1.00 74.19 173 ARG A CA 1
ATOM 1334 C C . ARG A 1 173 ? -16.442 -3.251 -5.542 1.00 74.19 173 ARG A C 1
ATOM 1336 O O . ARG A 1 173 ? -16.670 -4.444 -5.675 1.00 74.19 173 ARG A O 1
ATOM 1343 N N . VAL A 1 174 ? -15.218 -2.740 -5.445 1.00 67.50 174 VAL A N 1
ATOM 1344 C CA . VAL A 1 174 ? -13.977 -3.504 -5.625 1.00 67.50 174 VAL A CA 1
ATOM 1345 C C . VAL A 1 174 ? -13.061 -3.487 -4.401 1.00 67.50 174 VAL A C 1
ATOM 1347 O O . VAL A 1 174 ? -12.107 -4.248 -4.362 1.00 67.50 174 VAL A O 1
ATOM 1350 N N . PHE A 1 175 ? -13.323 -2.643 -3.402 1.00 68.81 175 PHE A N 1
ATOM 1351 C CA . PHE A 1 175 ? -12.533 -2.606 -2.173 1.00 68.81 175 PHE A CA 1
ATOM 1352 C C . PHE A 1 175 ? -13.327 -1.978 -1.030 1.00 68.81 175 PHE A C 1
ATOM 1354 O O . PHE A 1 175 ? -14.269 -1.215 -1.248 1.00 68.81 175 PHE A O 1
ATOM 1361 N N . ASP A 1 176 ? -12.861 -2.240 0.184 1.00 71.69 176 ASP A N 1
ATOM 1362 C CA . ASP A 1 176 ? -13.328 -1.607 1.408 1.00 71.69 176 ASP A CA 1
ATOM 1363 C C . ASP A 1 176 ? -12.217 -0.748 2.011 1.00 71.69 176 ASP A C 1
ATOM 1365 O O . ASP A 1 176 ? -11.050 -1.141 2.033 1.00 71.69 176 ASP A O 1
ATOM 1369 N N . THR A 1 177 ? -12.563 0.432 2.518 1.00 72.69 177 THR A N 1
ATOM 1370 C CA . THR A 1 177 ? -11.616 1.280 3.256 1.00 72.69 177 THR A CA 1
ATOM 1371 C C . THR A 1 177 ? -12.286 1.964 4.438 1.00 72.69 177 THR A C 1
ATOM 1373 O O . THR A 1 177 ? -13.510 2.016 4.529 1.00 72.69 177 THR A O 1
ATOM 1376 N N . ILE A 1 178 ? -11.494 2.481 5.374 1.00 76.69 178 ILE A N 1
ATOM 1377 C CA . ILE A 1 178 ? -11.999 3.131 6.583 1.00 76.69 178 ILE A CA 1
ATOM 1378 C C . ILE A 1 178 ? -11.746 4.635 6.502 1.00 76.69 178 ILE A C 1
ATOM 1380 O O . ILE A 1 178 ? -10.616 5.092 6.325 1.00 76.69 178 ILE A O 1
ATOM 1384 N N . LEU A 1 179 ? -12.814 5.410 6.668 1.00 80.69 179 LEU A N 1
ATOM 1385 C CA . LEU A 1 179 ? -12.779 6.860 6.800 1.00 80.69 179 LEU A CA 1
ATOM 1386 C C . LEU A 1 179 ? -12.788 7.234 8.279 1.00 80.69 179 LEU A C 1
ATOM 1388 O O . LEU A 1 179 ? -13.569 6.695 9.065 1.00 80.69 179 LEU A O 1
ATOM 1392 N N . GLN A 1 180 ? -11.949 8.193 8.652 1.00 83.25 180 GLN A N 1
ATOM 1393 C CA . GLN A 1 180 ? -12.020 8.818 9.967 1.00 83.25 180 GLN A CA 1
ATOM 1394 C C . GLN A 1 180 ? -12.858 10.091 9.854 1.00 83.25 180 GLN A C 1
ATOM 1396 O O . GLN A 1 180 ? -12.519 10.990 9.087 1.00 83.25 180 GLN A O 1
ATOM 1401 N N . CYS A 1 181 ? -13.968 10.136 10.585 1.00 85.75 181 CYS A N 1
ATOM 1402 C CA . CYS A 1 181 ? -14.957 11.202 10.521 1.00 85.75 181 CYS A CA 1
ATOM 1403 C C . CYS A 1 181 ? -14.963 11.952 11.849 1.00 85.75 181 CYS A C 1
ATOM 1405 O O . CYS A 1 181 ? -15.196 11.349 12.896 1.00 85.75 181 CYS A O 1
ATOM 1407 N N . ASP A 1 182 ? -14.745 13.262 11.800 1.00 84.12 182 ASP A N 1
ATOM 1408 C CA . ASP A 1 182 ? -14.669 14.119 12.984 1.00 84.12 182 ASP A CA 1
ATOM 1409 C C . ASP A 1 182 ? -15.701 15.263 12.900 1.00 84.12 182 ASP A C 1
ATOM 1411 O O . ASP A 1 182 ? -16.162 15.595 11.802 1.00 84.12 182 ASP A O 1
ATOM 1415 N N . PRO A 1 183 ? -16.056 15.919 14.025 1.00 80.00 183 PRO A N 1
ATOM 1416 C CA . PRO A 1 183 ? -17.020 17.031 14.048 1.00 80.00 183 PRO A CA 1
ATOM 1417 C C . PRO A 1 183 ? -16.666 18.199 13.135 1.00 80.00 183 PRO A C 1
ATOM 1419 O O . PRO A 1 183 ? -17.555 18.872 12.622 1.00 80.00 183 PRO A O 1
ATOM 1422 N N . PHE A 1 184 ? -15.372 18.404 12.899 1.00 69.00 184 PHE A N 1
ATOM 1423 C CA . PHE A 1 184 ? -14.850 19.487 12.070 1.00 69.00 184 PHE A CA 1
ATOM 1424 C C . PHE A 1 184 ? -14.523 19.048 10.634 1.00 69.00 184 PHE A C 1
ATOM 1426 O O . PHE A 1 184 ? -14.014 19.851 9.861 1.00 69.00 184 PHE A O 1
ATOM 1433 N N . GLY A 1 185 ? -14.819 17.791 10.270 1.00 56.44 185 GLY A N 1
ATOM 1434 C CA . GLY A 1 185 ? -14.648 17.246 8.921 1.00 56.44 185 GLY A CA 1
ATOM 1435 C C . GLY A 1 185 ? -13.299 17.561 8.267 1.00 56.44 185 GLY A C 1
ATOM 1436 O O . GLY A 1 185 ? -13.305 18.153 7.183 1.00 56.44 185 GLY A O 1
ATOM 1437 N N . PRO A 1 186 ? -12.151 17.228 8.895 1.00 59.22 186 PRO A N 1
ATOM 1438 C CA . PRO A 1 186 ? -10.856 17.457 8.275 1.00 59.22 186 PRO A CA 1
ATOM 1439 C C . PRO A 1 186 ? -10.798 16.702 6.943 1.00 59.22 186 PRO A C 1
ATOM 1441 O O . PRO A 1 186 ? -11.149 15.524 6.863 1.00 59.22 186 PRO A O 1
ATOM 1444 N N . VAL A 1 187 ? -10.381 17.396 5.884 1.00 56.91 187 VAL A N 1
ATOM 1445 C CA . VAL A 1 187 ? -10.216 16.794 4.559 1.00 56.91 187 VAL A CA 1
ATOM 1446 C C . VAL A 1 187 ? -9.057 15.807 4.635 1.00 56.91 187 VAL A C 1
ATOM 1448 O O . VAL A 1 187 ? -7.940 16.195 4.981 1.00 56.91 187 VAL A O 1
ATOM 1451 N N . ARG A 1 188 ? -9.312 14.532 4.327 1.00 61.84 188 ARG A N 1
ATOM 1452 C CA . ARG A 1 188 ? -8.254 13.524 4.221 1.00 61.84 188 ARG A CA 1
ATOM 1453 C C . ARG A 1 188 ? -8.195 12.970 2.812 1.00 61.84 188 ARG A C 1
ATOM 1455 O O . ARG A 1 188 ? -9.211 12.649 2.202 1.00 61.84 188 ARG A O 1
ATOM 1462 N N . THR A 1 189 ? -6.978 12.860 2.304 1.00 55.72 189 THR A N 1
ATOM 1463 C CA . THR A 1 189 ? -6.710 12.242 1.013 1.00 55.72 189 THR A CA 1
ATOM 1464 C C . THR A 1 189 ? -6.710 10.727 1.187 1.00 55.72 189 THR A C 1
ATOM 1466 O O . THR A 1 189 ? -5.884 10.181 1.917 1.00 55.72 189 THR A O 1
ATOM 1469 N N . HIS A 1 190 ? -7.669 10.056 0.558 1.00 60.16 190 HIS A N 1
ATOM 1470 C CA . HIS A 1 190 ? -7.813 8.606 0.548 1.00 60.16 190 HIS A CA 1
ATOM 1471 C C . HIS A 1 190 ? -7.363 8.056 -0.803 1.00 60.16 190 HIS A C 1
ATOM 1473 O O . HIS A 1 190 ? -7.750 8.577 -1.836 1.00 60.16 190 HIS A O 1
ATOM 1479 N N . GLN A 1 191 ? -6.569 6.991 -0.822 1.00 53.41 191 GLN A N 1
ATOM 1480 C CA . GLN A 1 191 ? -6.164 6.342 -2.069 1.00 53.41 191 GLN A CA 1
ATOM 1481 C C . GLN A 1 191 ? -7.126 5.198 -2.409 1.00 53.41 191 GLN A C 1
ATOM 1483 O O . GLN A 1 191 ? -7.100 4.182 -1.713 1.00 53.41 191 GLN A O 1
ATOM 1488 N N . PRO A 1 192 ? -8.032 5.349 -3.399 1.00 46.97 192 PRO A N 1
ATOM 1489 C CA . PRO A 1 192 ? -8.880 4.259 -3.848 1.00 46.97 192 PRO A CA 1
ATOM 1490 C C . PRO A 1 192 ? -8.034 3.196 -4.543 1.00 46.97 192 PRO A C 1
ATOM 1492 O O . PRO A 1 192 ? -7.216 3.491 -5.418 1.00 46.97 192 PRO A O 1
ATOM 1495 N N . ASN A 1 193 ? -8.253 1.951 -4.138 1.00 46.72 193 ASN A N 1
ATOM 1496 C CA . ASN A 1 193 ? -7.555 0.802 -4.679 1.00 46.72 193 ASN A CA 1
ATOM 1497 C C . ASN A 1 193 ? -8.168 0.397 -6.032 1.00 46.72 193 ASN A C 1
ATOM 1499 O O . ASN A 1 193 ? -9.379 0.514 -6.233 1.00 46.72 193 ASN A O 1
ATOM 1503 N N . GLN A 1 194 ? -7.348 -0.060 -6.977 1.00 40.78 194 GLN A N 1
ATOM 1504 C CA . GLN A 1 194 ? -7.831 -0.582 -8.256 1.00 40.78 194 GLN A CA 1
ATOM 1505 C C . GLN A 1 194 ? -7.309 -1.995 -8.476 1.00 40.78 194 GLN A C 1
ATOM 1507 O O . GLN A 1 194 ? -6.164 -2.182 -8.881 1.00 40.78 194 GLN A O 1
ATOM 1512 N N . ASP A 1 195 ? -8.207 -2.959 -8.295 1.00 34.84 195 ASP A N 1
ATOM 1513 C CA . ASP A 1 195 ? -8.085 -4.283 -8.886 1.00 34.84 195 ASP A CA 1
ATOM 1514 C C . ASP A 1 195 ? -8.536 -4.271 -10.351 1.00 34.84 195 ASP A C 1
ATOM 1516 O O . ASP A 1 195 ? -9.526 -3.626 -10.713 1.00 34.84 195 ASP A O 1
ATOM 1520 N N . ARG A 1 196 ? -7.790 -4.983 -11.202 1.00 32.06 196 ARG A N 1
ATOM 1521 C CA . ARG A 1 196 ? -8.151 -5.254 -12.602 1.00 32.06 196 ARG A CA 1
ATOM 1522 C C . ARG A 1 196 ? -9.008 -6.540 -12.664 1.00 32.06 196 ARG A C 1
ATOM 1524 O O . ARG A 1 196 ? -8.703 -7.458 -11.907 1.00 32.06 196 ARG A O 1
ATOM 1531 N N . PRO A 1 197 ? -10.041 -6.610 -13.532 1.00 35.66 197 PRO A N 1
ATOM 1532 C CA . PRO A 1 197 ? -10.791 -7.840 -13.819 1.00 35.66 197 PRO A CA 1
ATOM 1533 C C . PRO A 1 197 ? -9.937 -8.958 -14.431 1.00 35.66 197 PRO A C 1
ATOM 1535 O O . PRO A 1 197 ? -8.903 -8.641 -15.068 1.00 35.66 197 PRO A O 1
#

Nearest PDB structures (foldseek):
  7a4a-assembly1_A  TM=5.818E-01  e=1.013E-07  Ancylostoma ceylanicum
  5g47-assembly1_C  TM=5.674E-01  e=1.239E-05  Severe fever with thrombocytopenia syndrome virus
  5yow-assembly1_A  TM=5.922E-01  e=8.202E-05  Heartland virus
  4hjc-assembly1_A  TM=3.195E-01  e=1.946E-04  Rift Valley fever virus
  6egt-assembly1_B  TM=4.494E-01  e=1.985E-03  Rift Valley fever virus

Radius of gyration: 26.49 Å; Cα contacts (8 Å, |Δi|>4): 286; chains: 1; bounding box: 61×36×87 Å

InterPro domains:
  IPR009878 Phlebovirus glycoprotein G2, fusion domain [PF07245] (8-120)

Mean predicted aligned error: 14.51 Å

Organism: Caenorhabditis briggsae (NCBI:txid6238)